Protein AF-A0A972M830-F1 (afdb_monomer)

Secondary structure (DSSP, 8-state):
--SSHHHHHHHHHHHHHHHHHHHHTT-PPPPPPPPPPPPPPPPPPPPPPPPPPPPPPPPPPPPPPPPPPPPPPPPPPPPPP-----------SHHHHHHHHHTT--HHHHHHHHHGGGSHHHHHHHHHHHHTHHHHHHHHHH-HHHHHHHHHHHHHHHHHHHHHHTT-GGGSPPPHHHHHHHHHHHHHHHTTS-HHHHHHHHHHHTTS--

Radius of gyration: 27.2 Å; Cα contacts (8 Å, |Δi|>4): 75; chains: 1; bounding box: 48×69×83 Å

Foldseek 3Di:
DPPVVVVVVVVVVVVVVVVVVVVVVPDDDDDDDDDDDDDDDDDDDDDDDDDDDDDDDDDDDDDDDDDDDDDDDDDDDDDDDDDDDDDDDPDDPPVVVVVVVVVCVVVLNVLLLVQLCLDPLSVLVNVLCVVCVVQLVVVCVVDVVLVVLVVVLSVLCVVLSVCSVVVNNVVDDRDVSSVVSVVVSLVVVLVPTDPVSVVSSVVSVVPDDD

Sequence (210 aa):
MRTHRRRLVGIGLVASLILVLAAVSACGPNPTPRDLPQLLPSPTPRPKATATPTRLPSPTPSPTPSPAPTHTPTPASSRAPGLGGGRGAAATVWPQLVHVKQLLIHPDYAFLWASLPTTPRGNELFQMLTRHYAEWELLLHRDPTWVRRSYEVLILGQPLARALREGRGDAVPVDPKALAALQAYLTDLQAVVSPAFAADIQAFMARVPW

Mean predicted aligned error: 18.51 Å

pLDDT: mean 72.23, std 18.85, range [26.8, 98.25]

Nearest PDB structures (foldseek):
  5n72-assembly1_A-2  TM=1.808E-01  e=4.757E+00  Legionella pneumophila

Solvent-accessible surface area (backbone atoms only — not comparable to full-atom values): 13588 Å² total; per-residue (Å²): 138,77,72,66,70,63,58,58,56,54,54,53,53,53,54,53,51,53,54,52,55,60,64,66,71,69,72,69,85,79,80,77,88,73,87,74,80,83,78,73,86,76,79,81,80,74,88,74,84,80,79,79,85,75,84,78,81,80,84,76,84,79,81,81,84,75,85,80,83,83,83,77,84,77,80,85,81,81,84,81,85,89,83,83,90,83,88,87,78,98,74,74,78,62,70,58,53,55,49,45,60,68,42,63,70,34,70,66,51,57,45,46,67,66,41,27,62,77,37,76,67,35,28,52,53,48,53,53,49,60,75,41,36,71,62,53,51,51,48,39,72,75,36,64,65,52,48,56,53,52,48,54,32,50,62,53,39,42,66,56,47,52,27,44,75,72,75,36,45,93,76,51,78,80,54,68,65,30,52,52,44,44,51,52,50,50,55,58,46,40,75,75,50,54,73,69,54,25,50,53,48,50,59,50,57,76,72,52,91,126

Structure (mmCIF, N/CA/C/O backbone):
data_AF-A0A972M830-F1
#
_entry.id   AF-A0A972M830-F1
#
loop_
_atom_site.group_PDB
_atom_site.id
_atom_site.type_symbol
_atom_site.label_atom_id
_atom_site.label_alt_id
_atom_site.label_comp_id
_atom_site.label_asym_id
_atom_site.label_entity_id
_atom_site.label_seq_id
_atom_site.pdbx_PDB_ins_code
_atom_site.Cartn_x
_atom_site.Cartn_y
_atom_site.Cartn_z
_atom_site.occupancy
_atom_site.B_iso_or_equiv
_atom_site.auth_seq_id
_atom_site.auth_comp_id
_atom_site.auth_asym_id
_atom_site.auth_atom_id
_atom_site.pdbx_PDB_model_num
ATOM 1 N N . MET A 1 1 ? 26.048 -0.829 48.568 1.00 53.19 1 MET A N 1
ATOM 2 C CA . MET A 1 1 ? 25.948 -1.228 47.138 1.00 53.19 1 MET A CA 1
ATOM 3 C C . MET A 1 1 ? 24.923 -0.440 46.283 1.00 53.19 1 MET A C 1
ATOM 5 O O . MET A 1 1 ? 24.683 -0.830 45.149 1.00 53.19 1 MET A O 1
ATOM 9 N N . ARG A 1 2 ? 24.343 0.696 46.727 1.00 52.31 2 ARG A N 1
ATOM 10 C CA . ARG A 1 2 ? 23.333 1.461 45.940 1.00 52.31 2 ARG A CA 1
ATOM 11 C C . ARG A 1 2 ? 23.870 2.683 45.166 1.00 52.31 2 ARG A C 1
ATOM 13 O O . ARG A 1 2 ? 23.126 3.296 44.410 1.00 52.31 2 ARG A O 1
ATOM 20 N N . THR A 1 3 ? 25.150 3.025 45.300 1.00 53.09 3 THR A N 1
ATOM 21 C CA . THR A 1 3 ? 25.745 4.249 44.725 1.00 53.09 3 THR A CA 1
ATOM 22 C C . THR A 1 3 ? 26.281 4.093 43.295 1.00 53.09 3 THR A C 1
ATOM 24 O O . THR A 1 3 ? 26.399 5.090 42.589 1.00 53.09 3 THR A O 1
ATOM 27 N N . HIS A 1 4 ? 26.520 2.869 42.808 1.00 48.06 4 HIS A N 1
ATOM 28 C CA . HIS A 1 4 ? 27.046 2.650 41.449 1.00 48.06 4 HIS A CA 1
ATOM 29 C C . HIS A 1 4 ? 25.990 2.732 40.334 1.00 48.06 4 HIS A C 1
ATOM 31 O O . HIS A 1 4 ? 26.305 3.173 39.232 1.00 48.06 4 HIS A O 1
ATOM 37 N N . ARG A 1 5 ? 24.719 2.402 40.607 1.00 51.06 5 ARG A N 1
ATOM 38 C CA . ARG A 1 5 ? 23.661 2.435 39.574 1.00 51.06 5 ARG A CA 1
ATOM 39 C C . ARG A 1 5 ? 23.267 3.848 39.136 1.00 51.06 5 ARG A C 1
ATOM 41 O O . ARG A 1 5 ? 22.840 4.024 38.004 1.00 51.06 5 ARG A O 1
ATOM 48 N N . ARG A 1 6 ? 23.454 4.865 39.985 1.00 49.69 6 ARG A N 1
ATOM 49 C CA . ARG A 1 6 ? 23.121 6.259 39.633 1.00 49.69 6 ARG A CA 1
ATOM 50 C C . ARG A 1 6 ? 24.159 6.919 38.720 1.00 49.69 6 ARG A C 1
ATOM 52 O O . ARG A 1 6 ? 23.808 7.825 37.976 1.00 49.69 6 ARG A O 1
ATOM 59 N N . ARG A 1 7 ? 25.411 6.443 38.720 1.00 51.06 7 ARG A N 1
ATOM 60 C CA . ARG A 1 7 ? 26.481 7.010 37.879 1.00 51.06 7 ARG A CA 1
ATOM 61 C C . ARG A 1 7 ? 26.432 6.525 36.425 1.00 51.06 7 ARG A C 1
ATOM 63 O O . ARG A 1 7 ? 26.802 7.276 35.535 1.00 51.06 7 ARG A O 1
ATOM 70 N N . LEU A 1 8 ? 25.903 5.326 36.170 1.00 51.97 8 LEU A N 1
ATOM 71 C CA . LEU A 1 8 ? 25.767 4.787 34.808 1.00 51.97 8 LEU A CA 1
ATOM 72 C C . LEU A 1 8 ? 24.601 5.406 34.017 1.00 51.97 8 LEU A C 1
ATOM 74 O O . LEU A 1 8 ? 24.720 5.590 32.812 1.00 51.97 8 LEU A O 1
ATOM 78 N N . VAL A 1 9 ? 23.510 5.800 34.686 1.00 55.38 9 VAL A N 1
ATOM 79 C CA . VAL A 1 9 ? 22.360 6.447 34.020 1.00 55.38 9 VAL A CA 1
ATOM 80 C C . VAL A 1 9 ? 22.695 7.877 33.571 1.00 55.38 9 VAL A C 1
ATOM 82 O O . VAL A 1 9 ? 22.271 8.298 32.499 1.00 55.38 9 VAL A O 1
ATOM 85 N N . GLY A 1 10 ? 23.514 8.607 34.339 1.00 49.00 10 GLY A N 1
ATOM 86 C CA . GLY A 1 10 ? 23.934 9.968 33.981 1.00 49.00 10 GLY A CA 1
ATOM 87 C C . GLY A 1 10 ? 24.835 10.029 32.742 1.00 49.00 10 GLY A C 1
ATOM 88 O O . GLY A 1 10 ? 24.666 10.912 31.908 1.00 49.00 10 GLY A O 1
ATOM 89 N N . ILE A 1 11 ? 25.746 9.062 32.576 1.00 64.50 11 ILE A N 1
ATOM 90 C CA . ILE A 1 11 ? 26.673 9.023 31.430 1.00 64.50 11 ILE A CA 1
ATOM 91 C C . ILE A 1 11 ? 25.925 8.698 30.125 1.00 64.50 11 ILE A C 1
ATOM 93 O O . ILE A 1 11 ? 26.214 9.295 29.090 1.00 64.50 11 ILE A O 1
ATOM 97 N N . GLY A 1 12 ? 24.916 7.820 30.179 1.00 52.72 12 GLY A N 1
ATOM 98 C CA . GLY A 1 12 ? 24.091 7.489 29.011 1.00 52.72 12 GLY A CA 1
ATOM 99 C C . GLY A 1 12 ? 23.273 8.674 28.484 1.00 52.72 12 GLY A C 1
ATOM 100 O O . GLY A 1 12 ? 23.193 8.874 27.275 1.00 52.72 12 GLY A O 1
ATOM 101 N N . LEU A 1 13 ? 22.725 9.505 29.377 1.00 64.75 13 LEU A N 1
ATOM 102 C CA . LEU A 1 13 ? 21.943 10.689 28.994 1.00 64.75 13 LEU A CA 1
ATOM 103 C C . LEU A 1 13 ? 22.805 11.775 28.336 1.00 64.75 13 LEU A C 1
ATOM 105 O O . LEU A 1 13 ? 22.389 12.364 27.340 1.00 64.75 13 LEU A O 1
ATOM 109 N N . VAL A 1 14 ? 24.021 11.998 28.843 1.00 68.00 14 VAL A N 1
ATOM 110 C CA . VAL A 1 14 ? 24.951 12.986 28.271 1.00 68.00 14 VAL A CA 1
ATOM 111 C C . VAL A 1 14 ? 25.472 12.528 26.905 1.00 68.00 14 VAL A C 1
ATOM 113 O O . VAL A 1 14 ? 25.492 13.324 25.969 1.00 68.00 14 VAL A O 1
ATOM 116 N N . ALA A 1 15 ? 25.806 11.243 26.740 1.00 67.62 15 ALA A N 1
ATOM 117 C CA . ALA A 1 15 ? 26.226 10.703 25.444 1.00 67.62 15 ALA A CA 1
ATOM 118 C C . ALA A 1 15 ? 25.104 10.774 24.389 1.00 67.62 15 ALA A C 1
ATOM 120 O O . ALA A 1 15 ? 25.362 11.115 23.236 1.00 67.62 15 ALA A O 1
ATOM 121 N N . SER A 1 16 ? 23.851 10.524 24.789 1.00 65.44 16 SER A N 1
ATOM 122 C CA . SER A 1 16 ? 22.701 10.612 23.883 1.00 65.44 16 SER A CA 1
ATOM 123 C C . SER A 1 16 ? 22.381 12.058 23.481 1.00 65.44 16 SER A C 1
ATOM 125 O O . SER A 1 16 ? 22.011 12.298 22.335 1.00 65.44 16 SER A O 1
ATOM 127 N N . LEU A 1 17 ? 22.565 13.029 24.385 1.00 71.56 17 LEU A N 1
ATOM 128 C CA . LEU A 1 17 ? 22.364 14.451 24.085 1.00 71.56 17 LEU A CA 1
ATOM 129 C C . LEU A 1 17 ? 23.437 14.993 23.124 1.00 71.56 17 LEU A C 1
ATOM 131 O O . LEU A 1 17 ? 23.112 15.744 22.206 1.00 71.56 17 LEU A O 1
ATOM 135 N N . ILE A 1 18 ? 24.696 14.569 23.286 1.00 73.69 18 ILE A N 1
ATOM 136 C CA . ILE A 1 18 ? 25.802 14.956 22.393 1.00 73.69 18 ILE A CA 1
ATOM 137 C C . ILE A 1 18 ? 25.602 14.375 20.983 1.00 73.69 18 ILE A C 1
ATOM 139 O O . ILE A 1 18 ? 25.854 15.067 19.998 1.00 73.69 18 ILE A O 1
ATOM 143 N N . LEU A 1 19 ? 25.080 13.147 20.866 1.00 70.75 19 LEU A N 1
ATOM 144 C CA . LEU A 1 19 ? 24.796 12.533 19.563 1.00 70.75 19 LEU A CA 1
ATOM 145 C C . LEU A 1 19 ? 23.664 13.258 18.808 1.00 70.75 19 LEU A C 1
ATOM 147 O O . LEU A 1 19 ? 23.739 13.426 17.592 1.00 70.75 19 LEU A O 1
ATOM 151 N N . VAL A 1 20 ? 22.639 13.731 19.526 1.00 66.12 20 VAL A N 1
ATOM 152 C CA . VAL A 1 20 ? 21.533 14.510 18.941 1.00 66.12 20 VAL A CA 1
ATOM 153 C C . VAL A 1 20 ? 22.003 15.904 18.513 1.00 66.12 20 VAL A C 1
ATOM 155 O O . VAL A 1 20 ? 21.628 16.363 17.436 1.00 66.12 20 VAL A O 1
ATOM 158 N N . LEU A 1 21 ? 22.879 16.556 19.287 1.00 65.06 21 LEU A N 1
ATOM 159 C CA . LEU A 1 21 ? 23.441 17.861 18.913 1.00 65.06 21 LEU A CA 1
ATOM 160 C C . LEU A 1 21 ? 24.344 17.781 17.669 1.00 65.06 21 LEU A C 1
ATOM 162 O O . LEU A 1 21 ? 24.314 18.685 16.835 1.00 65.06 21 LEU A O 1
ATOM 166 N N . ALA A 1 22 ? 25.097 16.689 17.502 1.00 62.28 22 ALA A N 1
ATOM 167 C CA . ALA A 1 22 ? 25.927 16.474 16.315 1.00 62.28 22 ALA A CA 1
ATOM 168 C C . ALA A 1 22 ? 25.093 16.249 15.036 1.00 62.28 22 ALA A C 1
ATOM 170 O O . ALA A 1 22 ? 25.514 16.656 13.955 1.00 62.28 22 ALA A O 1
ATOM 171 N N . ALA A 1 23 ? 23.894 15.666 15.150 1.00 56.94 23 ALA A N 1
ATOM 172 C CA . ALA A 1 23 ? 23.004 15.437 14.010 1.00 56.94 23 ALA A CA 1
ATOM 173 C C . ALA A 1 23 ? 22.310 16.720 13.508 1.00 56.94 23 ALA A C 1
ATOM 175 O O . ALA A 1 23 ? 22.033 16.839 12.316 1.00 56.94 23 ALA A O 1
ATOM 176 N N . VAL A 1 24 ? 22.065 17.703 14.384 1.00 60.69 24 VAL A N 1
ATOM 177 C CA . VAL A 1 24 ? 21.429 18.982 14.001 1.00 60.69 24 VAL A CA 1
ATOM 178 C C . VAL A 1 24 ? 22.427 19.943 13.336 1.00 60.69 24 VAL A C 1
ATOM 180 O O . VAL A 1 24 ? 22.034 20.806 12.556 1.00 60.69 24 VAL A O 1
ATOM 183 N N . SER A 1 25 ? 23.732 19.755 13.552 1.00 55.50 25 SER A N 1
ATOM 184 C CA . SER A 1 25 ? 24.773 20.636 13.005 1.00 55.50 25 SER A CA 1
ATOM 185 C C . SER A 1 25 ? 25.197 20.318 11.558 1.00 55.50 25 SER A C 1
ATOM 187 O O . SER A 1 25 ? 26.125 20.948 11.054 1.00 55.50 25 SER A O 1
ATOM 189 N N . ALA A 1 26 ? 24.534 19.372 10.880 1.00 49.28 26 ALA A N 1
ATOM 190 C CA . ALA A 1 26 ? 24.826 18.985 9.492 1.00 49.28 26 ALA A CA 1
ATOM 191 C C . ALA A 1 26 ? 23.917 19.658 8.438 1.00 49.28 26 ALA A C 1
ATOM 193 O O . ALA A 1 26 ? 24.017 19.349 7.250 1.00 49.28 26 ALA A O 1
ATOM 194 N N . CYS A 1 27 ? 23.043 20.589 8.835 1.00 43.69 27 CYS A N 1
ATOM 195 C CA . CYS A 1 27 ? 22.250 21.366 7.883 1.00 43.69 27 CYS A CA 1
ATOM 196 C C . CYS A 1 27 ? 23.115 22.493 7.294 1.00 43.69 27 CYS A C 1
ATOM 198 O O . CYS A 1 27 ? 23.294 23.546 7.903 1.00 43.69 27 CYS A O 1
ATOM 200 N N . GLY A 1 28 ? 23.704 22.236 6.125 1.00 60.56 28 GLY A N 1
ATOM 201 C CA . GLY A 1 28 ? 24.466 23.228 5.367 1.00 60.56 28 GLY A CA 1
ATOM 202 C C . GLY A 1 28 ? 23.605 24.410 4.890 1.00 60.56 28 GLY A C 1
ATOM 203 O O . GLY A 1 28 ? 22.374 24.315 4.868 1.00 60.56 28 GLY A O 1
ATOM 204 N N . PRO A 1 29 ? 24.239 25.535 4.509 1.00 56.66 29 PRO A N 1
ATOM 205 C CA . PRO A 1 29 ? 23.536 26.724 4.052 1.00 56.66 29 PRO A CA 1
ATOM 206 C C . PRO A 1 29 ? 22.723 26.444 2.783 1.00 56.66 29 PRO A C 1
ATOM 208 O O . PRO A 1 29 ? 23.200 25.842 1.821 1.00 56.66 29 PRO A O 1
ATOM 211 N N . ASN A 1 30 ? 21.479 26.912 2.829 1.00 66.31 30 ASN A N 1
ATOM 212 C CA . ASN A 1 30 ? 20.478 26.889 1.772 1.00 66.31 30 ASN A CA 1
ATOM 213 C C . ASN A 1 30 ? 21.067 27.407 0.438 1.00 66.31 30 ASN A C 1
ATOM 215 O O . ASN A 1 30 ? 21.577 28.531 0.419 1.00 66.31 30 ASN A O 1
ATOM 219 N N . PRO A 1 31 ? 21.039 26.637 -0.667 1.00 52.09 31 PRO A N 1
ATOM 220 C CA . PRO A 1 31 ? 21.560 27.110 -1.943 1.00 52.09 31 PRO A CA 1
ATOM 221 C C . PRO A 1 31 ? 20.713 28.272 -2.479 1.00 52.09 31 PRO A C 1
ATOM 223 O O . PRO A 1 31 ? 19.486 28.203 -2.537 1.00 52.09 31 PRO A O 1
ATOM 226 N N . THR A 1 32 ? 21.397 29.344 -2.878 1.00 75.88 32 THR A N 1
ATOM 227 C CA . THR A 1 32 ? 20.839 30.537 -3.522 1.00 75.88 32 THR A CA 1
ATOM 228 C C . THR A 1 32 ? 19.951 30.164 -4.721 1.00 75.88 32 THR A C 1
ATOM 230 O O . THR A 1 32 ? 20.369 29.331 -5.532 1.00 75.88 32 THR A O 1
ATOM 233 N N . PRO A 1 33 ? 18.761 30.777 -4.888 1.00 57.78 33 PRO A N 1
ATOM 234 C CA . PRO A 1 33 ? 17.904 30.541 -6.046 1.00 57.78 33 PRO A CA 1
ATOM 235 C C . PRO A 1 33 ? 18.646 30.906 -7.333 1.00 57.78 33 PRO A C 1
ATOM 237 O O . PRO A 1 33 ? 19.065 32.045 -7.523 1.00 57.78 33 PRO A O 1
ATOM 240 N N . ARG A 1 34 ? 18.847 29.916 -8.202 1.00 70.88 34 ARG A N 1
ATOM 241 C CA . ARG A 1 34 ? 19.443 30.088 -9.526 1.00 70.88 34 ARG A CA 1
ATOM 242 C C . ARG A 1 34 ? 18.336 30.503 -10.491 1.00 70.88 34 ARG A C 1
ATOM 244 O O . ARG A 1 34 ? 17.341 29.788 -10.596 1.00 70.88 34 ARG A O 1
ATOM 251 N N . ASP A 1 35 ? 18.522 31.631 -11.172 1.00 61.25 35 ASP A N 1
ATOM 252 C CA . ASP A 1 35 ? 17.589 32.146 -12.177 1.00 61.25 35 ASP A CA 1
ATOM 253 C C . ASP A 1 35 ? 17.263 31.069 -13.220 1.00 61.25 35 ASP A C 1
ATOM 255 O O . ASP A 1 35 ? 18.141 30.540 -13.910 1.00 61.25 35 ASP A O 1
ATOM 259 N N . LEU A 1 36 ? 15.981 30.711 -13.290 1.00 60.16 36 LEU A N 1
ATOM 260 C CA . LEU A 1 36 ? 15.454 29.747 -14.245 1.00 60.16 36 LEU A CA 1
ATOM 261 C C . LEU A 1 36 ? 15.304 30.416 -15.623 1.00 60.16 36 LEU A C 1
ATOM 263 O O . LEU A 1 36 ? 14.777 31.528 -15.706 1.00 60.16 36 LEU A O 1
ATOM 267 N N . PRO A 1 37 ? 15.722 29.752 -16.714 1.00 65.25 37 PRO A N 1
ATOM 268 C CA . PRO A 1 37 ? 15.535 30.265 -18.065 1.00 65.25 37 PRO A CA 1
ATOM 269 C C . PRO A 1 37 ? 14.041 30.418 -18.380 1.00 65.25 37 PRO A C 1
ATOM 271 O O . PRO A 1 37 ? 13.248 29.502 -18.154 1.00 65.25 37 PRO A O 1
ATOM 274 N N . GLN A 1 38 ? 13.664 31.582 -18.917 1.00 62.72 38 GLN A N 1
ATOM 275 C CA . GLN A 1 38 ? 12.320 31.844 -19.431 1.00 62.72 38 GLN A CA 1
ATOM 276 C C . GLN A 1 38 ? 11.961 30.811 -20.505 1.00 62.72 38 GLN A C 1
ATOM 278 O O . GLN A 1 38 ? 12.591 30.738 -21.561 1.00 62.72 38 GLN A O 1
ATOM 283 N N . LEU A 1 39 ? 10.933 30.013 -20.224 1.00 56.78 39 LEU A N 1
ATOM 284 C CA . LEU A 1 39 ? 10.382 29.044 -21.161 1.00 56.78 39 LEU A CA 1
ATOM 285 C C . LEU A 1 39 ? 9.626 29.789 -22.269 1.00 56.78 39 LEU A C 1
ATOM 287 O O . LEU A 1 39 ? 8.654 30.496 -22.003 1.00 56.78 39 LEU A O 1
ATOM 291 N N . LEU A 1 40 ? 10.082 29.621 -23.513 1.00 75.25 40 LEU A N 1
ATOM 292 C CA . LEU A 1 40 ? 9.350 30.051 -24.704 1.00 75.25 40 LEU A CA 1
ATOM 293 C C . LEU A 1 40 ? 7.965 29.373 -24.755 1.00 75.25 40 LEU A C 1
ATOM 295 O O . LEU A 1 40 ? 7.835 28.216 -24.342 1.00 75.25 40 LEU A O 1
ATOM 299 N N . PRO A 1 41 ? 6.938 30.051 -25.299 1.00 71.00 41 PRO A N 1
ATOM 300 C CA . PRO A 1 41 ? 5.607 29.477 -25.436 1.00 71.00 41 PRO A CA 1
ATOM 301 C C . PRO A 1 41 ? 5.647 28.223 -26.317 1.00 71.00 41 PRO A C 1
ATOM 303 O O . PRO A 1 41 ? 6.100 28.250 -27.462 1.00 71.00 41 PRO A O 1
ATOM 306 N N . SER A 1 42 ? 5.175 27.114 -25.750 1.00 75.81 42 SER A N 1
ATOM 307 C CA . SER A 1 42 ? 5.073 25.822 -26.428 1.00 75.81 42 SER A CA 1
ATOM 308 C C . SER A 1 42 ? 4.024 25.891 -27.550 1.00 75.81 42 SER A C 1
ATOM 310 O O . SER A 1 42 ? 2.945 26.454 -27.328 1.00 75.81 42 SER A O 1
ATOM 312 N N . PRO A 1 43 ? 4.302 25.349 -28.751 1.00 72.81 43 PRO A N 1
ATOM 313 C CA . PRO A 1 43 ? 3.378 25.410 -29.877 1.00 72.81 43 PRO A CA 1
ATOM 314 C C . PRO A 1 43 ? 2.060 24.697 -29.557 1.00 72.81 43 PRO A C 1
ATOM 316 O O . PRO A 1 43 ? 2.035 23.586 -29.026 1.00 72.81 43 PRO A O 1
ATOM 319 N N . THR A 1 44 ? 0.951 25.344 -29.910 1.00 78.81 44 THR A N 1
ATOM 320 C CA . THR A 1 44 ? -0.402 24.825 -29.704 1.00 78.81 44 THR A CA 1
ATOM 321 C C . THR A 1 44 ? -0.582 23.499 -30.456 1.00 78.81 44 THR A C 1
ATOM 323 O O . THR A 1 44 ? -0.383 23.461 -31.675 1.00 78.81 44 THR A O 1
ATOM 326 N N . PRO A 1 45 ? -0.954 22.398 -29.777 1.00 72.69 45 PRO A N 1
ATOM 327 C CA . PRO A 1 45 ? -1.121 21.111 -30.435 1.00 72.69 45 PRO A CA 1
ATOM 328 C C . PRO A 1 45 ? -2.299 21.156 -31.415 1.00 72.69 45 PRO A C 1
ATOM 330 O O . PRO A 1 45 ? -3.412 21.558 -31.075 1.00 72.69 45 PRO A O 1
ATOM 333 N N . ARG A 1 46 ? -2.043 20.724 -32.653 1.00 80.88 46 ARG A N 1
ATOM 334 C CA . ARG A 1 46 ? -3.058 20.590 -33.703 1.00 80.88 46 ARG A CA 1
ATOM 335 C C . ARG A 1 46 ? -4.004 19.430 -33.351 1.00 80.88 46 ARG A C 1
ATOM 337 O O . ARG A 1 46 ? -3.513 18.369 -32.959 1.00 80.88 46 ARG A O 1
ATOM 344 N N . PRO A 1 47 ? -5.332 19.583 -33.501 1.00 75.69 47 PRO A N 1
ATOM 345 C CA . PRO A 1 47 ? -6.279 18.520 -33.182 1.00 75.69 47 PRO A CA 1
ATOM 346 C C . PRO A 1 47 ? -6.001 17.268 -34.022 1.00 75.69 47 PRO A C 1
ATOM 348 O O . PRO A 1 47 ? -5.925 17.319 -35.252 1.00 75.69 47 PRO A O 1
ATOM 351 N N . LYS A 1 48 ? -5.817 16.138 -33.333 1.00 77.81 48 LYS A N 1
ATOM 352 C CA . LYS A 1 48 ? -5.596 14.820 -33.932 1.00 77.81 48 LYS A CA 1
ATOM 353 C C . LYS A 1 48 ? -6.946 14.230 -34.337 1.00 77.81 48 LYS A C 1
ATOM 355 O O . LYS A 1 48 ? -7.885 14.256 -33.548 1.00 77.81 48 LYS A O 1
ATOM 360 N N . ALA A 1 49 ? -7.028 13.712 -35.563 1.00 77.38 49 ALA A N 1
ATOM 361 C CA . ALA A 1 49 ? -8.238 13.105 -36.105 1.00 77.38 49 ALA A CA 1
ATOM 362 C C . ALA A 1 49 ? -8.777 12.012 -35.168 1.00 77.38 49 ALA A C 1
ATOM 364 O O . ALA A 1 49 ? -8.048 11.101 -34.766 1.00 77.38 49 ALA A O 1
ATOM 365 N N . THR A 1 50 ? -10.051 12.133 -34.803 1.00 78.88 50 THR A N 1
ATOM 366 C 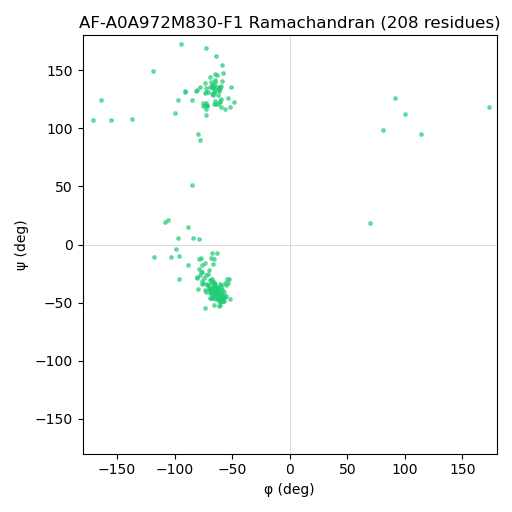CA . THR A 1 50 ? -10.759 11.188 -33.941 1.00 78.88 50 THR A CA 1
ATOM 367 C C . THR A 1 50 ? -11.007 9.896 -34.714 1.00 78.88 50 THR A C 1
ATOM 369 O O . THR A 1 50 ? -11.651 9.911 -35.761 1.00 78.88 50 THR A O 1
ATOM 372 N N . ALA A 1 51 ? -10.478 8.778 -34.218 1.00 77.56 51 ALA A N 1
ATOM 373 C CA . ALA A 1 51 ? -10.719 7.471 -34.816 1.00 77.56 51 ALA A CA 1
ATOM 374 C C . ALA A 1 51 ? -12.196 7.073 -34.657 1.00 77.56 51 ALA A C 1
ATOM 376 O O . ALA A 1 51 ? -12.783 7.221 -33.585 1.00 77.56 51 ALA A O 1
ATOM 377 N N . THR A 1 52 ? -12.790 6.573 -35.738 1.00 80.88 52 THR A N 1
ATOM 378 C CA . THR A 1 52 ? -14.160 6.049 -35.777 1.00 80.88 52 THR A CA 1
ATOM 379 C C . THR A 1 52 ? -14.273 4.806 -34.880 1.00 80.88 52 THR A C 1
ATOM 381 O O . THR A 1 52 ? -13.389 3.950 -34.939 1.00 80.88 52 THR A O 1
ATOM 384 N N . PRO A 1 53 ? -15.325 4.671 -34.050 1.00 78.25 53 PRO A N 1
ATOM 385 C CA . PRO A 1 53 ? -15.449 3.544 -33.131 1.00 78.25 53 PRO A CA 1
ATOM 386 C C . PRO A 1 53 ? -15.632 2.220 -33.884 1.00 78.25 53 PRO A C 1
ATOM 388 O O . PRO A 1 53 ? -16.592 2.032 -34.635 1.00 78.25 53 PRO A O 1
ATOM 391 N N . THR A 1 54 ? -14.716 1.283 -33.651 1.00 83.31 54 THR A N 1
ATOM 392 C CA . THR A 1 54 ? -14.819 -0.105 -34.113 1.00 83.31 54 THR A CA 1
ATOM 393 C C . THR A 1 54 ? -15.870 -0.837 -33.279 1.00 83.31 54 THR A C 1
ATOM 395 O O . THR A 1 54 ? -15.860 -0.758 -32.050 1.00 83.31 54 THR A O 1
ATOM 398 N N . ARG A 1 55 ? -16.794 -1.553 -33.933 1.00 80.25 55 ARG A N 1
ATOM 399 C CA . ARG A 1 55 ? -17.832 -2.337 -33.246 1.00 80.25 55 ARG A CA 1
ATOM 400 C C . ARG A 1 55 ? -17.186 -3.439 -32.403 1.00 80.25 55 ARG A C 1
ATOM 402 O O . ARG A 1 55 ? -16.377 -4.211 -32.912 1.00 80.25 55 ARG A O 1
ATOM 409 N N . LEU A 1 56 ? -17.562 -3.506 -31.128 1.00 82.12 56 LEU A N 1
ATOM 410 C CA . LEU A 1 56 ? -17.085 -4.527 -30.202 1.00 82.12 56 LEU A CA 1
ATOM 411 C C . LEU A 1 56 ? -17.739 -5.884 -30.540 1.00 82.12 56 LEU A C 1
ATOM 413 O O . LEU A 1 56 ? -18.952 -5.916 -30.771 1.00 82.12 56 LEU A O 1
ATOM 417 N N . PRO A 1 57 ? -16.980 -6.993 -30.589 1.00 78.69 57 PRO A N 1
ATOM 418 C CA . PRO A 1 57 ? -17.553 -8.321 -30.774 1.00 78.69 57 PRO A CA 1
ATOM 419 C C . PRO A 1 57 ? -18.468 -8.700 -29.601 1.00 78.69 57 PRO A C 1
ATOM 421 O O . PRO A 1 57 ? -18.238 -8.318 -28.454 1.00 78.69 57 PRO A O 1
ATOM 424 N N . SER A 1 58 ? -19.527 -9.445 -29.917 1.00 85.00 58 SER A N 1
ATOM 425 C CA . SER A 1 58 ? -20.517 -9.932 -28.951 1.00 85.00 58 SER A CA 1
ATOM 426 C C . SER A 1 58 ? -19.879 -10.922 -27.962 1.00 85.00 58 SER A C 1
ATOM 428 O O . SER A 1 58 ? -19.054 -11.735 -28.389 1.00 85.00 58 SER A O 1
ATOM 430 N N . PRO A 1 59 ? -20.222 -10.876 -26.660 1.00 79.12 59 PRO A N 1
ATOM 431 C CA . PRO A 1 59 ? -19.642 -11.777 -25.673 1.00 79.12 59 PRO A CA 1
ATOM 432 C C . PRO A 1 59 ? -20.076 -13.228 -25.910 1.00 79.12 59 PRO A C 1
ATOM 434 O O . PRO A 1 59 ? -21.262 -13.537 -26.021 1.00 79.12 59 PRO A O 1
ATOM 437 N N . THR A 1 60 ? -19.096 -14.126 -25.940 1.00 84.81 60 THR A N 1
ATOM 438 C CA . THR A 1 60 ? -19.299 -15.578 -25.949 1.00 84.81 60 THR A CA 1
ATOM 439 C C . THR A 1 60 ? -19.897 -16.020 -24.605 1.00 84.81 60 THR A C 1
ATOM 441 O O . THR A 1 60 ? -19.439 -15.541 -23.563 1.00 84.81 60 THR A O 1
ATOM 444 N N . PRO A 1 61 ? -20.899 -16.919 -24.576 1.00 81.75 61 PRO A N 1
ATOM 445 C CA . PRO A 1 61 ? -21.484 -17.396 -23.324 1.00 81.75 61 PRO A CA 1
ATOM 446 C C . PRO A 1 61 ? -20.435 -18.077 -22.431 1.00 81.75 61 PRO A C 1
ATOM 448 O O . PRO A 1 61 ? -19.619 -18.867 -22.904 1.00 81.75 61 PRO A O 1
ATOM 451 N N . SER A 1 62 ? -20.473 -17.773 -21.130 1.00 81.62 62 SER A N 1
ATOM 452 C CA . SER A 1 62 ? -19.602 -18.398 -20.130 1.00 81.62 62 SER A CA 1
ATOM 453 C C . SER A 1 62 ? -20.048 -19.837 -19.847 1.00 81.62 62 SER A C 1
ATOM 455 O O . SER A 1 62 ? -21.251 -20.075 -19.703 1.00 81.62 62 SER A O 1
ATOM 457 N N . PRO A 1 63 ? -19.114 -20.793 -19.707 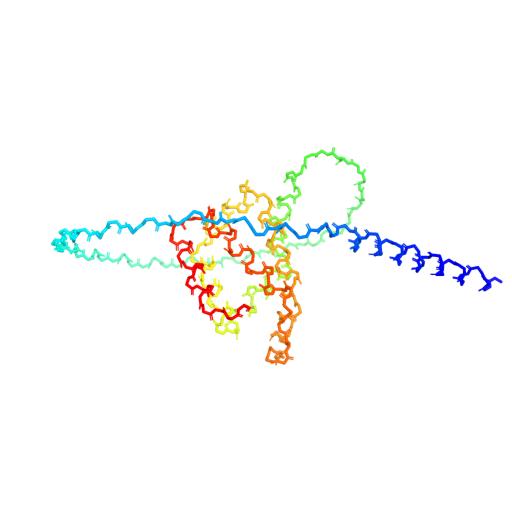1.00 77.94 63 PRO A N 1
ATOM 458 C CA . PRO A 1 63 ? -19.443 -22.146 -19.281 1.00 77.94 63 PRO A CA 1
ATOM 459 C C . PRO A 1 63 ? -19.983 -22.165 -17.843 1.00 77.94 63 PRO A C 1
ATOM 461 O O . PRO A 1 63 ? -19.585 -21.369 -16.989 1.00 77.94 63 PRO A O 1
ATOM 464 N N . THR A 1 64 ? -20.903 -23.094 -17.590 1.00 82.44 64 THR A N 1
ATOM 465 C CA . THR A 1 64 ? -21.500 -23.371 -16.280 1.00 82.44 64 THR A CA 1
ATOM 466 C C . THR A 1 64 ? -20.447 -23.945 -15.319 1.00 82.44 64 THR A C 1
ATOM 468 O O . THR A 1 64 ? -19.690 -24.830 -15.726 1.00 82.44 64 THR A O 1
ATOM 471 N N . PRO A 1 65 ? -20.371 -23.486 -14.055 1.00 75.75 65 PRO A N 1
ATOM 472 C CA . PRO A 1 65 ? -19.399 -24.009 -13.101 1.00 75.75 65 PRO A CA 1
ATOM 473 C C . PRO A 1 65 ? -19.664 -25.486 -12.776 1.00 75.75 65 PRO A C 1
ATOM 475 O O . PRO A 1 65 ? -20.792 -25.887 -12.490 1.00 75.75 65 PRO A O 1
ATOM 478 N N . SER A 1 66 ? -18.595 -26.282 -12.806 1.00 81.81 66 SER A N 1
ATOM 479 C CA . SER A 1 66 ? -18.582 -27.676 -12.356 1.00 81.81 66 SER A CA 1
ATOM 480 C C . SER A 1 66 ? -18.733 -27.744 -10.829 1.00 81.81 66 SER A C 1
ATOM 482 O O . SER A 1 66 ? -18.179 -26.885 -10.136 1.00 81.81 66 SER A O 1
ATOM 484 N N . PRO A 1 67 ? -19.440 -28.748 -10.276 1.00 77.38 67 PRO A N 1
ATOM 485 C CA . PRO A 1 67 ? -19.599 -28.895 -8.832 1.00 77.38 67 PRO A CA 1
ATOM 486 C C . PRO A 1 67 ? -18.250 -29.041 -8.119 1.00 77.38 67 PRO A C 1
ATOM 488 O O . PRO A 1 67 ? -17.331 -29.700 -8.610 1.00 77.38 67 PRO A O 1
ATOM 491 N N . ALA A 1 68 ? -18.152 -28.407 -6.950 1.00 74.31 68 ALA A N 1
ATOM 492 C CA . ALA A 1 68 ? -16.962 -28.426 -6.112 1.00 74.31 68 ALA A CA 1
ATOM 493 C C . ALA A 1 68 ? -16.721 -29.829 -5.519 1.00 74.31 68 ALA A C 1
ATOM 495 O O . ALA A 1 68 ? -17.678 -30.483 -5.092 1.00 74.31 68 ALA A O 1
ATOM 496 N N . PRO A 1 69 ? -15.461 -30.296 -5.451 1.00 71.38 69 PRO A N 1
ATOM 497 C CA . PRO A 1 69 ? -15.136 -31.564 -4.816 1.00 71.38 69 PRO A CA 1
ATOM 498 C C . PRO A 1 69 ? -15.415 -31.507 -3.310 1.00 71.38 69 PRO A C 1
ATOM 500 O O . PRO A 1 69 ? -15.098 -30.534 -2.626 1.00 71.38 69 PRO A O 1
ATOM 503 N N . THR A 1 70 ? -16.004 -32.577 -2.786 1.00 77.56 70 THR A N 1
ATOM 504 C CA . THR A 1 70 ? -16.264 -32.749 -1.356 1.00 77.56 70 THR A CA 1
ATOM 505 C C . THR A 1 70 ? -14.946 -33.021 -0.630 1.00 77.56 70 THR A C 1
ATOM 507 O O . THR A 1 70 ? -14.239 -33.973 -0.957 1.00 77.56 70 THR A O 1
ATOM 510 N N . HIS A 1 71 ? -14.593 -32.188 0.350 1.00 62.69 71 HIS A N 1
ATOM 511 C CA . HIS A 1 71 ? -13.381 -32.384 1.144 1.00 62.69 71 HIS A CA 1
ATOM 512 C C . HIS A 1 71 ? -13.548 -33.556 2.120 1.00 62.69 71 HIS A C 1
ATOM 514 O O . HIS A 1 71 ? -14.364 -33.503 3.040 1.00 62.69 71 HIS A O 1
ATOM 520 N N . THR A 1 72 ? -12.736 -34.596 1.942 1.00 75.88 72 THR A N 1
ATOM 521 C CA . THR A 1 72 ? -12.541 -35.663 2.931 1.00 75.88 72 THR A CA 1
ATOM 522 C C . THR A 1 72 ? -11.747 -35.108 4.122 1.00 75.88 72 THR A C 1
ATOM 524 O O . THR A 1 72 ? -10.718 -34.465 3.901 1.00 75.88 72 THR A O 1
ATOM 527 N N . PRO A 1 73 ? -12.176 -35.324 5.380 1.00 66.19 73 PRO A N 1
ATOM 528 C CA . PRO A 1 73 ? -11.471 -34.801 6.545 1.00 66.19 73 PRO A CA 1
ATOM 529 C C . PRO A 1 73 ? -10.082 -35.436 6.701 1.00 66.19 73 PRO A C 1
ATOM 531 O O . PRO A 1 73 ? -9.928 -36.657 6.694 1.00 66.19 73 PRO A O 1
ATOM 534 N N . THR A 1 74 ? -9.071 -34.586 6.876 1.00 66.38 74 THR A N 1
ATOM 535 C CA . THR A 1 74 ? -7.691 -34.985 7.176 1.00 66.38 74 THR A CA 1
ATOM 536 C C . THR A 1 74 ? -7.584 -35.458 8.633 1.00 66.38 74 THR A C 1
ATOM 538 O O . THR A 1 74 ? -8.034 -34.738 9.529 1.00 66.38 74 THR A O 1
ATOM 541 N N . PRO A 1 75 ? -6.981 -36.628 8.918 1.00 55.50 75 PRO A N 1
ATOM 542 C CA . PRO A 1 75 ? -6.778 -37.094 10.286 1.00 55.50 75 PRO A CA 1
ATOM 543 C C . PRO A 1 75 ? -5.817 -36.182 11.064 1.00 55.50 75 PRO A C 1
ATOM 545 O O . PRO A 1 75 ? -4.819 -35.690 10.536 1.00 55.50 75 PRO A O 1
ATOM 548 N N . ALA A 1 76 ? -6.131 -35.964 12.342 1.00 52.72 76 ALA A N 1
ATOM 549 C CA . ALA A 1 76 ? -5.356 -35.132 13.254 1.00 52.72 76 ALA A CA 1
ATOM 550 C C . ALA A 1 76 ? -3.956 -35.723 13.494 1.00 52.72 76 ALA A C 1
ATOM 552 O O . ALA A 1 76 ? -3.814 -36.845 13.982 1.00 52.72 76 ALA A O 1
ATOM 553 N N . SER A 1 77 ? -2.915 -34.952 13.172 1.00 50.22 77 SER A N 1
ATOM 554 C CA . SER A 1 77 ? -1.530 -35.353 13.412 1.00 50.22 77 SER A CA 1
ATOM 555 C C . SER A 1 77 ? -1.196 -35.257 14.902 1.00 50.22 77 SER A C 1
ATOM 557 O O . SER A 1 77 ? -1.267 -34.189 15.512 1.00 50.22 77 SER A O 1
ATOM 559 N N . SER A 1 78 ? -0.814 -36.400 15.468 1.00 54.22 78 SER A N 1
ATOM 560 C CA . SER A 1 78 ? -0.322 -36.555 16.834 1.00 54.22 78 SER A CA 1
ATOM 561 C C . SER A 1 78 ? 0.969 -35.755 17.051 1.00 54.22 78 SER A C 1
ATOM 563 O O . SER A 1 78 ? 1.874 -35.753 16.215 1.00 54.22 78 SER A O 1
ATOM 565 N N . ARG A 1 79 ? 1.032 -35.044 18.178 1.00 43.44 79 ARG A N 1
ATOM 566 C CA . ARG A 1 79 ? 2.147 -34.187 18.600 1.00 43.44 79 ARG A CA 1
ATOM 567 C C . ARG A 1 79 ? 3.305 -35.056 19.104 1.00 43.44 79 ARG A C 1
ATOM 569 O O . ARG A 1 79 ? 3.151 -35.743 20.108 1.00 43.44 79 ARG A O 1
ATOM 576 N N . ALA A 1 80 ? 4.472 -34.965 18.470 1.00 47.06 80 ALA A N 1
ATOM 577 C CA . ALA A 1 80 ? 5.728 -35.463 19.031 1.00 47.06 80 ALA A CA 1
ATOM 578 C C . ALA A 1 80 ? 6.430 -34.342 19.831 1.00 47.06 80 ALA A C 1
ATOM 580 O O . ALA A 1 80 ? 6.544 -33.222 19.322 1.00 47.06 80 ALA A O 1
ATOM 581 N N . PRO A 1 81 ? 6.893 -34.594 21.068 1.00 53.16 81 PRO A N 1
ATOM 582 C CA . PRO A 1 81 ? 7.661 -33.623 21.836 1.00 53.16 81 PRO A CA 1
ATOM 583 C C . PRO A 1 81 ? 9.174 -33.759 21.597 1.00 53.16 81 PRO A C 1
ATOM 585 O O . PRO A 1 81 ? 9.741 -34.830 21.778 1.00 53.16 81 PRO A O 1
ATOM 588 N N . GLY A 1 82 ? 9.822 -32.621 21.327 1.00 44.47 82 GLY A N 1
ATOM 589 C CA . GLY A 1 82 ? 11.193 -32.336 21.763 1.00 44.47 82 GLY A CA 1
ATOM 590 C C . GLY A 1 82 ? 12.342 -32.712 20.821 1.00 44.47 82 GLY A C 1
ATOM 591 O O . GLY A 1 82 ? 12.472 -33.859 20.423 1.00 44.47 82 GLY A O 1
ATOM 592 N N . LEU A 1 83 ? 13.193 -31.714 20.537 1.00 44.16 83 LEU A N 1
ATOM 593 C CA . LEU A 1 83 ? 14.665 -31.717 20.377 1.00 44.16 83 LEU A CA 1
ATOM 594 C C . LEU A 1 83 ? 15.020 -30.294 19.888 1.00 44.16 83 LEU A C 1
ATOM 596 O O . LEU A 1 83 ? 14.430 -29.806 18.934 1.00 44.16 83 LEU A O 1
ATOM 600 N N . GLY A 1 84 ? 15.802 -29.480 20.596 1.00 40.31 84 GLY A N 1
ATOM 601 C CA . GLY A 1 84 ? 17.219 -29.698 20.889 1.00 40.31 84 GLY A CA 1
ATOM 602 C C . GLY A 1 84 ? 18.036 -28.834 19.914 1.00 40.31 84 GLY A C 1
ATOM 603 O O . GLY A 1 84 ? 17.956 -29.035 18.711 1.00 40.31 84 GLY A O 1
ATOM 604 N N . GLY A 1 85 ? 18.722 -27.804 20.419 1.00 45.09 85 GLY A N 1
ATOM 605 C CA . GLY A 1 85 ? 19.247 -26.689 19.624 1.00 45.09 85 GLY A CA 1
ATOM 606 C C . GLY A 1 85 ? 20.454 -26.977 18.719 1.00 45.09 85 GLY A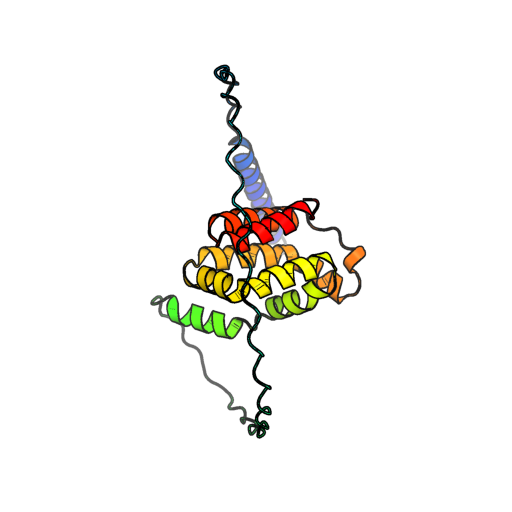 C 1
ATOM 607 O O . GLY A 1 85 ? 21.141 -27.983 18.849 1.00 45.09 85 GLY A O 1
ATOM 608 N N . GLY A 1 86 ? 20.752 -26.009 17.848 1.00 35.81 86 GLY 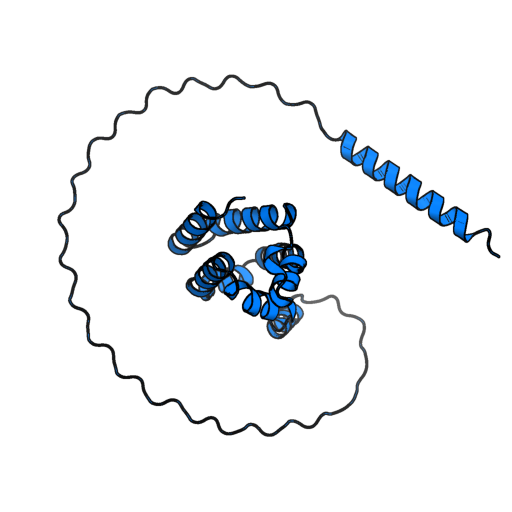A N 1
ATOM 609 C CA . GLY A 1 86 ? 21.968 -25.963 17.038 1.00 35.81 86 GLY A CA 1
ATOM 610 C C . GLY A 1 86 ? 22.311 -24.529 16.632 1.00 35.81 86 GLY A C 1
ATOM 611 O O . GLY A 1 86 ? 21.639 -23.926 15.800 1.00 35.81 86 GLY A O 1
ATOM 612 N N . ARG A 1 87 ? 23.352 -23.972 17.258 1.00 43.59 87 ARG A N 1
ATOM 613 C CA . ARG A 1 87 ? 24.036 -22.732 16.863 1.00 43.59 87 ARG A CA 1
ATOM 614 C C . ARG A 1 87 ? 25.012 -23.056 15.727 1.00 43.59 87 ARG A C 1
AT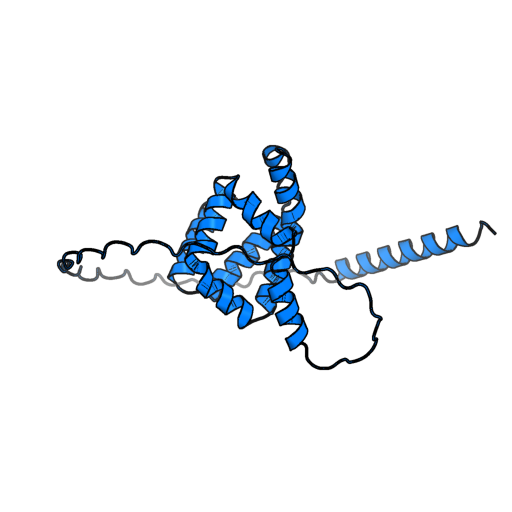OM 616 O O . ARG A 1 87 ? 25.838 -23.942 15.898 1.00 43.59 87 ARG A O 1
ATOM 623 N N . GLY A 1 88 ? 24.996 -22.244 14.670 1.00 37.09 88 GLY A N 1
ATOM 624 C CA . GLY A 1 88 ? 26.147 -22.036 13.784 1.00 37.09 88 GLY A CA 1
ATOM 625 C C . GLY A 1 88 ? 25.980 -22.528 12.346 1.00 37.09 88 GLY A C 1
ATOM 626 O O . GLY A 1 88 ? 26.296 -23.671 12.058 1.00 37.09 88 GLY A O 1
ATOM 627 N N . ALA A 1 89 ? 25.573 -21.629 11.444 1.00 33.38 89 ALA A N 1
ATOM 628 C CA . ALA A 1 89 ? 26.037 -21.584 10.052 1.00 33.38 89 ALA A CA 1
ATOM 629 C C . ALA A 1 89 ? 25.540 -20.287 9.390 1.00 33.38 89 ALA A C 1
ATOM 631 O O . ALA A 1 89 ? 24.359 -20.136 9.084 1.00 33.38 89 ALA A O 1
ATOM 632 N N . ALA A 1 90 ? 26.448 -19.339 9.166 1.00 38.62 90 ALA A N 1
ATOM 633 C CA . ALA A 1 90 ? 26.238 -18.263 8.210 1.00 38.62 90 ALA A CA 1
ATOM 634 C C . ALA A 1 90 ? 26.489 -18.833 6.806 1.00 38.62 90 ALA A C 1
ATOM 636 O O . ALA A 1 90 ? 27.623 -18.836 6.343 1.00 38.62 90 ALA A O 1
ATOM 637 N N . ALA A 1 91 ? 25.454 -19.368 6.157 1.00 33.00 91 ALA A N 1
ATOM 638 C CA . ALA A 1 91 ? 25.462 -19.653 4.724 1.00 33.00 91 ALA A CA 1
ATOM 639 C C . ALA A 1 91 ? 24.032 -19.878 4.216 1.00 33.00 91 ALA A C 1
ATOM 641 O O . ALA A 1 91 ? 23.333 -20.783 4.665 1.00 33.00 91 ALA A O 1
ATOM 642 N N . THR A 1 92 ? 23.661 -19.097 3.199 1.00 32.06 92 THR A N 1
ATOM 643 C CA . THR A 1 92 ? 22.419 -19.157 2.410 1.00 32.06 92 THR A CA 1
ATOM 644 C C . THR A 1 92 ? 21.194 -18.498 3.063 1.00 32.06 92 THR A C 1
ATOM 646 O O . THR A 1 92 ? 20.480 -19.087 3.860 1.00 32.06 92 THR A O 1
ATOM 649 N N . VAL A 1 93 ? 20.905 -17.256 2.659 1.00 35.31 93 VAL A N 1
ATOM 650 C CA . VAL A 1 93 ? 19.726 -16.449 3.058 1.00 35.31 93 VAL A CA 1
ATOM 651 C C . VAL A 1 93 ? 18.398 -17.021 2.508 1.00 35.31 93 VAL A C 1
ATOM 653 O O . VAL A 1 93 ? 17.311 -16.595 2.887 1.00 35.31 93 VAL A O 1
ATOM 656 N N . TRP A 1 94 ? 18.457 -18.037 1.644 1.00 26.80 94 TRP A N 1
ATOM 657 C CA . TRP A 1 94 ? 17.299 -18.549 0.901 1.00 26.80 94 TRP A CA 1
ATOM 658 C C . TRP A 1 94 ? 16.342 -19.486 1.663 1.00 26.80 94 TRP A C 1
ATOM 660 O O . TRP A 1 94 ? 15.132 -19.310 1.525 1.00 26.80 94 TRP A O 1
ATOM 670 N N . PRO A 1 95 ? 16.781 -20.401 2.547 1.00 31.53 95 PRO A N 1
ATOM 671 C CA . PRO A 1 95 ? 15.853 -21.227 3.328 1.00 31.53 95 PRO A CA 1
ATOM 672 C C . PRO A 1 95 ? 15.088 -20.441 4.407 1.00 31.53 95 PRO A C 1
ATOM 674 O O . PRO A 1 95 ? 13.998 -20.851 4.808 1.00 31.53 95 PRO A O 1
ATOM 677 N N . GLN A 1 96 ? 15.608 -19.285 4.845 1.00 31.05 96 GLN A N 1
ATOM 678 C CA . GLN A 1 96 ? 14.899 -18.414 5.789 1.00 31.05 96 GLN A CA 1
ATOM 679 C C . GLN A 1 96 ? 13.767 -17.631 5.122 1.00 31.05 96 GLN A C 1
ATOM 681 O O . GLN A 1 96 ? 12.725 -17.470 5.740 1.00 31.05 96 GLN A O 1
ATOM 686 N N . LEU A 1 97 ? 13.892 -17.235 3.851 1.00 33.50 97 LEU A N 1
ATOM 687 C CA . LEU A 1 97 ? 12.796 -16.580 3.123 1.00 33.50 97 LEU A CA 1
ATOM 688 C C . LEU A 1 97 ? 11.661 -17.545 2.735 1.00 33.50 97 LEU A C 1
ATOM 690 O O . LEU A 1 97 ? 10.501 -17.145 2.683 1.00 33.50 97 LEU A O 1
ATOM 694 N N . VAL A 1 98 ? 11.952 -18.839 2.573 1.00 35.81 98 VAL A N 1
ATOM 695 C CA . VAL A 1 98 ? 10.910 -19.878 2.446 1.00 35.81 98 VAL A CA 1
ATOM 696 C C . VAL A 1 98 ? 10.210 -20.136 3.790 1.00 35.81 98 VAL A C 1
ATOM 698 O O . VAL A 1 98 ? 8.994 -20.323 3.819 1.00 35.81 98 VAL A O 1
ATOM 701 N N . HIS A 1 99 ? 10.923 -20.026 4.916 1.00 32.12 99 HIS A N 1
ATOM 702 C CA . HIS A 1 99 ? 10.286 -19.936 6.237 1.00 32.12 99 HIS A CA 1
ATOM 703 C C . HIS A 1 99 ? 9.505 -18.624 6.425 1.00 32.12 99 HIS A C 1
ATOM 705 O O . HIS A 1 99 ? 8.477 -18.640 7.090 1.00 32.12 99 HIS A O 1
ATOM 711 N N . VAL A 1 100 ? 9.905 -17.514 5.789 1.00 34.19 100 VAL A N 1
ATOM 712 C CA . VAL A 1 100 ? 9.117 -16.265 5.738 1.00 34.19 100 VAL A CA 1
ATOM 713 C C . VAL A 1 100 ? 7.839 -16.442 4.910 1.00 34.19 100 VAL A C 1
ATOM 715 O O . VAL A 1 100 ? 6.810 -15.896 5.287 1.00 34.19 100 VAL A O 1
ATOM 718 N N . LYS A 1 101 ? 7.837 -17.285 3.867 1.00 33.41 101 LYS A N 1
ATOM 719 C CA . LYS A 1 101 ? 6.594 -17.714 3.199 1.00 33.41 101 LYS A CA 1
ATOM 720 C C . LYS A 1 101 ? 5.686 -18.555 4.096 1.00 33.41 101 LYS A C 1
ATOM 722 O O . LYS A 1 101 ? 4.473 -18.425 4.010 1.00 33.41 101 LYS A O 1
ATOM 727 N N . GLN A 1 102 ? 6.232 -19.392 4.975 1.00 35.09 102 GLN A N 1
ATOM 728 C CA . GLN A 1 102 ? 5.423 -20.100 5.981 1.00 35.09 102 GLN A CA 1
ATOM 729 C C . GLN A 1 102 ? 5.006 -19.177 7.147 1.00 35.09 102 GLN A C 1
ATOM 731 O O . GLN A 1 102 ? 3.957 -19.382 7.753 1.00 35.09 102 GLN A O 1
ATOM 736 N N . LEU A 1 103 ? 5.756 -18.095 7.385 1.00 35.88 103 LEU A N 1
ATOM 737 C CA . LEU A 1 103 ? 5.413 -16.955 8.246 1.00 35.88 103 LEU A CA 1
ATOM 738 C C . LEU A 1 103 ? 4.649 -15.839 7.502 1.00 35.88 103 LEU A C 1
ATOM 740 O O . LEU A 1 103 ? 4.471 -14.762 8.064 1.00 35.88 103 LEU A O 1
ATOM 744 N N . LEU A 1 104 ? 4.104 -16.088 6.298 1.00 39.44 104 LEU A N 1
ATOM 745 C CA . LEU A 1 104 ? 2.955 -15.321 5.776 1.00 39.44 104 LEU A CA 1
ATOM 746 C C . LEU A 1 104 ? 1.711 -15.521 6.664 1.00 39.44 104 LEU A C 1
ATOM 748 O O . LEU A 1 104 ? 0.732 -14.794 6.542 1.00 39.44 104 LEU A O 1
ATOM 752 N N . ILE A 1 105 ? 1.796 -16.433 7.638 1.00 43.12 105 ILE A N 1
ATOM 753 C CA . ILE A 1 105 ? 1.052 -16.410 8.899 1.00 43.12 105 ILE A CA 1
ATOM 754 C C . ILE A 1 105 ? 1.804 -15.537 9.926 1.00 43.12 105 ILE A C 1
ATOM 756 O O . ILE A 1 105 ? 2.080 -15.959 11.047 1.00 43.12 105 ILE A O 1
ATOM 760 N N . HIS A 1 106 ? 2.182 -14.308 9.568 1.00 48.03 106 HIS A N 1
ATOM 761 C CA . HIS A 1 106 ? 2.482 -13.320 10.597 1.00 48.03 106 HIS A CA 1
ATOM 762 C C . HIS A 1 106 ? 1.105 -12.914 11.119 1.00 48.03 106 HIS A C 1
ATOM 764 O O . HIS A 1 106 ? 0.275 -12.482 10.310 1.00 48.03 106 HIS A O 1
ATOM 770 N N . PRO A 1 107 ? 0.807 -13.062 12.421 1.00 46.31 107 PRO A N 1
ATOM 771 C CA . PRO A 1 107 ? -0.495 -12.678 12.958 1.00 46.31 107 PRO A CA 1
ATOM 772 C C . PRO A 1 107 ? -0.837 -11.229 12.590 1.00 46.31 107 PRO A C 1
ATOM 774 O O . PRO A 1 107 ? -2.000 -10.932 12.353 1.00 46.31 107 PRO A O 1
ATOM 777 N N . ASP A 1 108 ? 0.172 -10.367 12.423 1.00 51.69 108 ASP A N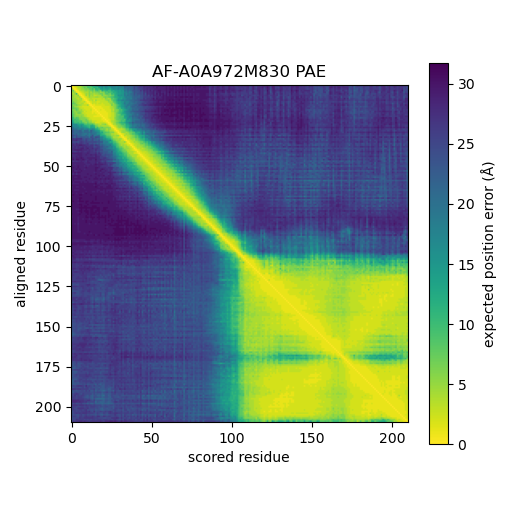 1
ATOM 778 C CA . ASP A 1 108 ? 0.028 -8.977 11.986 1.00 51.69 108 ASP A CA 1
ATOM 779 C C . ASP A 1 108 ? -0.409 -8.818 10.514 1.00 51.69 108 ASP A C 1
ATOM 781 O O . ASP A 1 108 ? -1.127 -7.873 10.198 1.00 51.69 108 ASP A O 1
ATOM 785 N N . TYR A 1 109 ? -0.049 -9.747 9.617 1.00 62.62 109 TYR A N 1
ATOM 786 C CA . TYR A 1 109 ? -0.490 -9.728 8.214 1.00 62.62 109 TYR A CA 1
ATOM 787 C C . TYR A 1 109 ? -1.960 -10.126 8.115 1.00 62.62 109 TYR A C 1
ATOM 789 O O . TYR A 1 109 ? -2.774 -9.352 7.621 1.00 62.62 109 TYR A O 1
ATOM 797 N N . ALA A 1 110 ? -2.329 -11.286 8.667 1.00 63.41 110 ALA A N 1
ATOM 798 C CA . ALA A 1 110 ? -3.728 -11.716 8.729 1.00 63.41 110 ALA A CA 1
ATOM 799 C C . ALA A 1 110 ? -4.608 -10.661 9.421 1.00 63.41 110 ALA A C 1
ATOM 801 O O . ALA A 1 110 ? -5.746 -10.423 9.026 1.00 63.41 110 ALA A O 1
ATOM 802 N N . PHE A 1 111 ? -4.046 -9.977 10.417 1.00 60.44 111 PHE A N 1
ATOM 803 C CA . PHE A 1 111 ? -4.689 -8.885 11.126 1.00 60.44 111 PHE A CA 1
ATOM 804 C C . PHE A 1 111 ? -4.922 -7.635 10.267 1.00 60.44 111 PHE A C 1
ATOM 806 O O . PHE A 1 111 ? -6.019 -7.077 10.296 1.00 60.44 111 PHE A O 1
ATOM 813 N N . LEU A 1 112 ? -3.937 -7.203 9.479 1.00 65.81 112 LEU A N 1
ATOM 814 C CA . LEU A 1 112 ? -4.094 -6.096 8.530 1.00 65.81 112 LEU A CA 1
ATOM 815 C C . LEU A 1 112 ? -5.084 -6.449 7.415 1.00 65.81 112 LEU A C 1
ATOM 817 O O . LEU A 1 112 ? -5.965 -5.652 7.108 1.00 65.81 112 LEU A O 1
ATOM 821 N N . TRP A 1 113 ? -5.041 -7.679 6.905 1.00 70.94 113 TRP A N 1
ATOM 822 C CA . TRP A 1 113 ? -6.017 -8.169 5.927 1.00 70.94 113 TRP A CA 1
ATOM 823 C C . TRP A 1 113 ? -7.443 -8.261 6.496 1.00 70.94 113 TRP A C 1
ATOM 825 O O . TRP A 1 113 ? -8.397 -7.972 5.781 1.00 70.94 113 TRP A O 1
ATOM 835 N N . ALA A 1 114 ? -7.611 -8.589 7.780 1.00 72.94 114 ALA A N 1
ATOM 836 C CA . ALA A 1 114 ? -8.922 -8.608 8.434 1.00 72.94 114 ALA A CA 1
ATOM 837 C C . ALA A 1 114 ? -9.440 -7.208 8.813 1.00 72.94 114 ALA A C 1
ATOM 839 O O . ALA A 1 114 ? -10.649 -7.012 8.920 1.00 72.94 114 ALA A O 1
ATOM 840 N N . SER A 1 115 ? -8.545 -6.240 9.039 1.00 72.75 115 SER A N 1
ATOM 841 C CA . SER A 1 115 ? -8.905 -4.895 9.514 1.00 72.75 115 SER A CA 1
ATOM 842 C C . SER A 1 115 ? -9.048 -3.862 8.399 1.00 72.75 115 SER A C 1
ATOM 844 O O . SER A 1 115 ? -9.864 -2.959 8.532 1.00 72.75 115 SER A O 1
ATOM 846 N N . LEU A 1 116 ? -8.329 -3.981 7.281 1.00 74.38 116 LEU A N 1
ATOM 847 C CA . LEU A 1 116 ? -8.476 -3.042 6.164 1.00 74.38 116 LEU A CA 1
ATOM 848 C C . LEU A 1 116 ? -9.927 -2.959 5.641 1.00 74.38 116 LEU A C 1
ATOM 850 O O . LEU A 1 116 ? -10.430 -1.841 5.512 1.00 74.38 116 LEU A O 1
ATOM 854 N N . PRO A 1 117 ? -10.660 -4.072 5.431 1.00 78.88 117 PRO A N 1
ATOM 855 C CA . PRO A 1 117 ? -12.031 -4.017 4.925 1.00 78.88 117 PRO A CA 1
ATOM 856 C C . PRO A 1 117 ? -13.046 -3.363 5.872 1.00 78.88 117 PRO A C 1
ATOM 858 O O . PRO A 1 117 ? -14.160 -3.072 5.442 1.00 78.88 117 PRO A O 1
ATOM 861 N N . THR A 1 118 ? -12.706 -3.132 7.149 1.00 74.38 118 THR A N 1
ATOM 862 C CA . THR A 1 118 ? -13.654 -2.579 8.135 1.00 74.38 118 THR A CA 1
ATOM 863 C C . THR A 1 118 ? -13.869 -1.075 7.985 1.00 74.38 118 THR A C 1
ATOM 865 O O . THR A 1 118 ? -14.804 -0.531 8.568 1.00 74.38 118 THR A O 1
ATOM 868 N N . THR A 1 119 ? -13.044 -0.401 7.179 1.00 77.69 119 THR A N 1
ATOM 869 C CA . THR A 1 119 ? -13.220 1.013 6.830 1.00 77.69 119 THR A CA 1
ATOM 870 C C . THR A 1 119 ? -13.409 1.167 5.322 1.00 77.69 119 THR A C 1
ATOM 872 O O . THR A 1 119 ? -12.807 0.408 4.560 1.00 77.69 119 THR A O 1
ATOM 875 N N . PRO A 1 120 ? -14.168 2.173 4.844 1.00 80.75 120 PRO A N 1
ATOM 876 C CA . PRO A 1 120 ? -14.324 2.403 3.408 1.00 80.75 120 PRO A CA 1
ATOM 877 C C . PRO A 1 120 ? -12.982 2.575 2.679 1.00 80.75 120 PRO A C 1
ATOM 879 O O . PRO A 1 120 ? -12.759 1.963 1.638 1.00 80.75 120 PRO A O 1
ATOM 882 N N . ARG A 1 121 ? -12.051 3.351 3.255 1.00 79.56 121 ARG A N 1
ATOM 883 C CA . ARG A 1 121 ? -10.727 3.604 2.661 1.00 79.56 121 ARG A CA 1
ATOM 884 C C . ARG A 1 121 ? -9.795 2.402 2.734 1.00 79.56 121 ARG A C 1
ATOM 886 O O . ARG A 1 121 ? -9.109 2.110 1.758 1.00 79.56 121 ARG A O 1
ATOM 893 N N . GLY A 1 122 ? -9.783 1.686 3.855 1.00 80.69 122 GLY A N 1
ATOM 894 C CA . GLY A 1 122 ? -9.017 0.449 3.962 1.00 80.69 122 GLY A CA 1
ATOM 895 C C . GLY A 1 122 ? -9.533 -0.617 2.992 1.00 80.69 122 GLY A C 1
ATOM 896 O O . GLY A 1 122 ? -8.723 -1.292 2.363 1.00 80.69 122 GLY A O 1
ATOM 897 N N . ASN A 1 123 ? -10.851 -0.710 2.779 1.00 83.94 123 ASN A N 1
ATOM 898 C CA . ASN A 1 123 ? -11.440 -1.615 1.795 1.00 83.94 123 ASN A CA 1
ATOM 899 C C . ASN A 1 123 ? -11.038 -1.231 0.363 1.00 83.94 123 ASN A C 1
ATOM 901 O O . ASN A 1 123 ? -10.702 -2.105 -0.425 1.00 83.94 123 ASN A O 1
ATOM 905 N N . GLU A 1 124 ? -11.001 0.057 0.016 1.00 83.44 124 GLU A N 1
ATOM 906 C CA . GLU A 1 124 ? -10.491 0.494 -1.294 1.00 83.44 124 GLU A CA 1
ATOM 907 C C . GLU A 1 124 ? -9.030 0.071 -1.518 1.00 83.44 124 GLU A C 1
ATOM 909 O O . GLU A 1 124 ? -8.718 -0.506 -2.564 1.00 83.44 124 GLU A O 1
ATOM 914 N N . LEU A 1 125 ? -8.152 0.302 -0.532 1.00 82.75 125 LEU A N 1
ATOM 915 C CA . LEU A 1 125 ? -6.749 -0.126 -0.584 1.00 82.75 125 LEU A CA 1
ATOM 916 C C . LEU A 1 125 ? -6.636 -1.650 -0.718 1.00 82.75 125 LEU A C 1
ATOM 918 O O . LEU A 1 125 ? -5.884 -2.155 -1.550 1.00 82.75 125 LEU A O 1
ATOM 922 N N . PHE A 1 126 ? -7.420 -2.384 0.069 1.00 84.44 126 PHE A N 1
ATOM 923 C CA . PHE A 1 126 ? -7.485 -3.841 0.039 1.00 84.44 126 PHE A CA 1
ATOM 924 C C . PHE A 1 126 ? -7.910 -4.367 -1.334 1.00 84.44 126 PHE A C 1
ATOM 926 O O . PHE A 1 126 ? -7.264 -5.256 -1.887 1.00 84.44 126 PHE A O 1
ATOM 933 N N . GLN A 1 127 ? -8.978 -3.812 -1.909 1.00 88.81 127 GLN A N 1
ATOM 934 C CA . GLN A 1 127 ? -9.492 -4.221 -3.216 1.00 88.81 127 GLN A CA 1
ATOM 935 C C . GLN A 1 127 ? -8.482 -3.920 -4.327 1.00 88.81 127 GLN A C 1
ATOM 937 O O . GLN A 1 127 ? -8.292 -4.746 -5.218 1.00 88.81 127 GLN A O 1
ATOM 942 N N . MET A 1 128 ? -7.794 -2.776 -4.253 1.00 91.62 128 MET A N 1
ATOM 943 C CA . MET A 1 128 ? -6.706 -2.436 -5.172 1.00 91.62 128 MET A CA 1
ATOM 944 C C . MET A 1 128 ? -5.566 -3.461 -5.096 1.00 91.62 128 MET A C 1
ATOM 946 O O . MET A 1 128 ? -5.183 -4.019 -6.122 1.00 91.62 128 MET A O 1
ATOM 950 N N . LEU A 1 129 ? -5.054 -3.746 -3.893 1.00 87.00 129 LEU A N 1
ATOM 951 C CA . LEU A 1 129 ? -3.967 -4.714 -3.703 1.00 87.00 129 LEU A CA 1
ATOM 952 C C . LEU A 1 129 ? -4.383 -6.134 -4.108 1.00 87.00 129 LEU A C 1
ATOM 954 O O . LEU A 1 129 ? -3.586 -6.857 -4.693 1.00 87.00 129 LEU A O 1
ATOM 958 N N . THR A 1 130 ? -5.634 -6.523 -3.850 1.00 88.75 130 THR A N 1
ATOM 959 C CA . THR A 1 130 ? -6.171 -7.838 -4.235 1.00 88.75 130 THR A CA 1
ATOM 960 C C . THR A 1 130 ? -6.273 -7.976 -5.752 1.00 88.75 130 THR A C 1
ATOM 962 O O . THR A 1 130 ? -5.881 -9.001 -6.308 1.00 88.75 130 THR A O 1
ATOM 965 N N . ARG A 1 131 ? -6.753 -6.933 -6.443 1.00 96.12 131 ARG A N 1
ATOM 966 C CA . ARG A 1 131 ? -6.860 -6.913 -7.910 1.00 96.12 131 ARG A CA 1
ATOM 967 C C . ARG A 1 131 ? -5.501 -7.095 -8.587 1.00 96.12 131 ARG A C 1
ATOM 969 O O . ARG A 1 131 ? -5.425 -7.778 -9.602 1.00 96.12 131 ARG A O 1
ATOM 976 N N . HIS A 1 132 ? -4.449 -6.522 -8.003 1.00 94.25 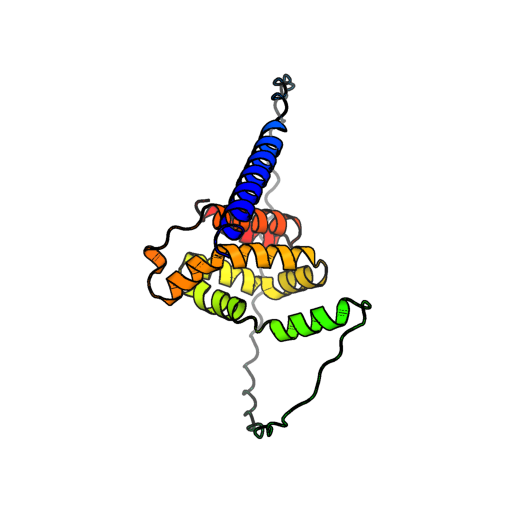132 HIS A N 1
ATOM 977 C CA . HIS A 1 132 ? -3.078 -6.566 -8.526 1.00 94.25 132 HIS A CA 1
ATOM 978 C C . HIS A 1 132 ? -2.158 -7.513 -7.743 1.00 94.25 132 HIS A C 1
ATOM 980 O O . HIS A 1 132 ? -0.934 -7.393 -7.811 1.00 94.25 132 HIS A O 1
ATOM 986 N N . TYR A 1 133 ? -2.729 -8.477 -7.011 1.00 92.12 133 TYR A N 1
ATOM 987 C CA . TYR A 1 133 ? -1.979 -9.316 -6.072 1.00 92.12 133 TYR A CA 1
ATOM 988 C C . TYR A 1 133 ? -0.842 -10.091 -6.742 1.00 92.12 133 TYR A C 1
ATOM 990 O O . TYR A 1 133 ? 0.266 -10.107 -6.222 1.00 92.12 133 TYR A O 1
ATOM 998 N N . ALA A 1 134 ? -1.086 -10.687 -7.914 1.00 93.50 134 ALA A N 1
ATOM 999 C CA . ALA A 1 134 ? -0.075 -11.476 -8.621 1.00 93.50 134 ALA A CA 1
ATOM 1000 C C . ALA A 1 134 ? 1.145 -10.632 -9.030 1.00 93.50 134 ALA A C 1
ATOM 1002 O O . ALA A 1 134 ? 2.285 -11.073 -8.905 1.00 93.50 134 ALA A O 1
ATOM 1003 N N . GLU A 1 135 ? 0.915 -9.403 -9.495 1.00 95.31 135 GLU A N 1
ATOM 1004 C CA . GLU A 1 135 ? 1.987 -8.481 -9.867 1.00 95.31 135 GLU A CA 1
ATOM 1005 C C . GLU A 1 135 ? 2.764 -8.001 -8.636 1.00 95.31 135 GLU A C 1
ATOM 1007 O O . GLU A 1 135 ? 3.996 -8.031 -8.618 1.00 95.31 135 GLU A O 1
ATOM 1012 N N . TRP A 1 136 ? 2.045 -7.612 -7.583 1.00 90.19 136 TRP A N 1
ATOM 1013 C CA . TRP A 1 136 ? 2.646 -7.207 -6.318 1.00 90.19 136 TRP A CA 1
ATOM 1014 C C . TRP A 1 136 ? 3.462 -8.338 -5.674 1.00 90.19 136 TRP A C 1
ATOM 1016 O O . TRP A 1 136 ? 4.586 -8.116 -5.223 1.00 90.19 136 TRP A O 1
ATOM 1026 N N . GLU A 1 137 ? 2.950 -9.570 -5.691 1.00 90.25 137 GLU A N 1
ATOM 1027 C CA . GLU A 1 137 ? 3.661 -10.745 -5.194 1.00 90.25 137 GLU A CA 1
ATOM 1028 C C . GLU A 1 137 ? 4.940 -10.993 -6.005 1.00 90.25 137 GLU A C 1
ATOM 1030 O O . GLU A 1 137 ? 6.005 -11.191 -5.415 1.00 90.25 137 GLU A O 1
ATOM 1035 N N . LEU A 1 138 ? 4.883 -10.933 -7.340 1.00 92.62 138 LEU A N 1
ATOM 1036 C CA . LEU A 1 138 ? 6.073 -11.066 -8.188 1.00 92.62 138 LEU A CA 1
ATOM 1037 C C . LEU A 1 138 ? 7.129 -9.998 -7.876 1.00 92.62 138 LEU A C 1
ATOM 1039 O O . LEU A 1 138 ? 8.321 -10.315 -7.838 1.00 92.62 138 LEU A O 1
ATOM 1043 N N . LEU A 1 139 ? 6.709 -8.759 -7.605 1.00 91.44 139 LEU A N 1
ATOM 1044 C CA . LEU A 1 139 ? 7.611 -7.680 -7.205 1.00 91.44 139 LEU A CA 1
ATOM 1045 C C . LEU A 1 139 ? 8.320 -7.998 -5.880 1.00 91.44 139 LEU A C 1
ATOM 1047 O O . LEU A 1 139 ? 9.546 -7.901 -5.807 1.00 91.44 139 LEU A O 1
ATOM 1051 N N . LEU A 1 140 ? 7.575 -8.457 -4.868 1.00 89.00 140 LEU A N 1
ATOM 1052 C CA . LEU A 1 140 ? 8.135 -8.868 -3.573 1.00 89.00 140 LEU A CA 1
ATOM 1053 C C . LEU A 1 140 ? 9.139 -10.024 -3.701 1.00 89.00 140 LEU A C 1
ATOM 1055 O O . LEU A 1 140 ? 10.113 -10.081 -2.951 1.00 89.00 140 LEU A O 1
ATOM 1059 N N . HIS A 1 141 ? 8.917 -10.941 -4.645 1.00 89.38 141 HIS A N 1
ATOM 1060 C CA . HIS A 1 141 ? 9.838 -12.050 -4.908 1.00 89.38 141 HIS A CA 1
ATOM 1061 C C . HIS A 1 141 ? 11.108 -11.610 -5.624 1.00 89.38 141 HIS A C 1
ATOM 1063 O O . HIS A 1 141 ? 12.187 -12.144 -5.359 1.00 89.38 141 HIS A O 1
ATOM 1069 N N . ARG A 1 142 ? 10.972 -10.680 -6.571 1.00 94.56 142 ARG A N 1
ATOM 1070 C CA . ARG A 1 142 ? 12.079 -10.232 -7.412 1.00 94.56 142 ARG A CA 1
ATOM 1071 C C . ARG A 1 142 ? 13.020 -9.296 -6.664 1.00 94.56 142 ARG A C 1
ATOM 1073 O O . ARG A 1 142 ? 14.220 -9.320 -6.933 1.00 94.56 142 ARG A O 1
ATOM 1080 N N . ASP A 1 143 ? 12.488 -8.483 -5.758 1.00 92.06 143 ASP A N 1
ATOM 1081 C CA . ASP A 1 143 ? 13.256 -7.467 -5.053 1.00 92.06 143 ASP A CA 1
ATOM 1082 C C . ASP A 1 143 ? 12.901 -7.427 -3.547 1.00 92.06 143 ASP A C 1
ATOM 1084 O O . ASP A 1 143 ? 11.832 -6.945 -3.156 1.00 92.06 143 ASP A O 1
ATOM 1088 N N . PRO A 1 144 ? 13.813 -7.894 -2.666 1.00 90.12 144 PRO A N 1
ATOM 1089 C CA . PRO A 1 144 ? 13.572 -7.971 -1.226 1.00 90.12 144 PRO A CA 1
ATOM 1090 C C . PRO A 1 144 ? 13.473 -6.597 -0.545 1.00 90.12 144 PRO A C 1
ATOM 1092 O O . PRO A 1 144 ? 13.060 -6.521 0.618 1.00 90.12 144 PRO A O 1
ATOM 1095 N N . THR A 1 145 ? 13.832 -5.499 -1.219 1.00 93.94 145 THR A N 1
ATOM 1096 C CA . THR A 1 145 ? 13.638 -4.153 -0.663 1.00 93.9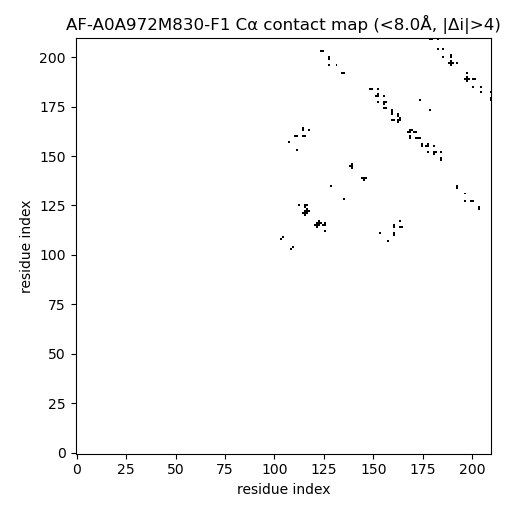4 145 THR A CA 1
ATOM 1097 C C . THR A 1 145 ? 12.152 -3.821 -0.504 1.00 93.94 145 THR A C 1
ATOM 1099 O O . THR A 1 145 ? 11.777 -3.194 0.491 1.00 93.94 145 THR A O 1
ATOM 1102 N N . TRP A 1 146 ? 11.286 -4.334 -1.387 1.00 91.56 146 TRP A N 1
ATOM 1103 C CA . TRP A 1 146 ? 9.830 -4.178 -1.286 1.00 91.56 146 TRP A CA 1
ATOM 1104 C C . TRP A 1 146 ? 9.241 -4.892 -0.080 1.00 91.56 146 TRP A C 1
ATOM 1106 O O . TRP A 1 146 ? 8.322 -4.371 0.553 1.00 91.56 146 TRP A O 1
ATOM 1116 N N . VAL A 1 147 ? 9.816 -6.038 0.291 1.00 87.88 147 VAL A N 1
ATOM 1117 C CA . VAL A 1 147 ? 9.444 -6.750 1.516 1.00 87.88 147 VAL A CA 1
ATOM 1118 C C . VAL A 1 147 ? 9.719 -5.856 2.722 1.00 87.88 147 VAL A C 1
ATOM 1120 O O . VAL A 1 147 ? 8.799 -5.576 3.490 1.00 87.88 147 VAL A O 1
ATOM 1123 N N . ARG A 1 148 ? 10.941 -5.320 2.850 1.00 88.38 148 ARG A N 1
ATOM 1124 C CA . ARG A 1 148 ? 11.306 -4.414 3.955 1.00 88.38 148 ARG A CA 1
ATOM 1125 C C . ARG A 1 148 ? 10.392 -3.189 4.022 1.00 88.38 148 ARG A C 1
ATOM 1127 O O . ARG A 1 148 ? 9.861 -2.894 5.088 1.00 88.38 148 ARG A O 1
ATOM 1134 N N . ARG A 1 149 ? 10.169 -2.524 2.888 1.00 89.94 149 ARG A N 1
ATOM 1135 C CA . ARG A 1 149 ? 9.309 -1.335 2.800 1.00 89.94 149 ARG A CA 1
ATOM 1136 C C . ARG A 1 149 ? 7.859 -1.634 3.176 1.00 89.94 149 ARG A C 1
ATOM 1138 O O . ARG A 1 149 ? 7.246 -0.858 3.901 1.00 89.94 149 ARG A O 1
ATOM 1145 N N . SER A 1 150 ? 7.322 -2.782 2.750 1.00 85.88 150 SER A N 1
ATOM 1146 C CA . SER A 1 150 ? 5.977 -3.199 3.161 1.00 85.88 150 SER A CA 1
ATOM 1147 C C . SER A 1 150 ? 5.894 -3.389 4.680 1.00 85.88 150 SER A C 1
ATOM 1149 O O . SER A 1 150 ? 4.963 -2.888 5.301 1.00 85.88 150 SER A O 1
ATOM 1151 N N . TYR A 1 151 ? 6.904 -4.001 5.310 1.00 87.44 151 TYR A N 1
ATOM 1152 C CA . TYR A 1 151 ? 6.949 -4.141 6.768 1.00 87.44 151 TYR A CA 1
ATOM 1153 C C . TYR A 1 151 ? 7.016 -2.798 7.497 1.00 87.44 151 TYR A C 1
ATOM 1155 O O . TYR A 1 151 ? 6.350 -2.646 8.516 1.00 87.44 151 TYR A O 1
ATOM 1163 N N . GLU A 1 152 ? 7.770 -1.822 6.991 1.00 88.88 152 GLU A N 1
ATOM 1164 C CA . GLU A 1 152 ? 7.840 -0.482 7.591 1.00 88.88 152 GLU A CA 1
ATOM 1165 C C . GLU A 1 152 ? 6.459 0.188 7.638 1.00 88.88 152 GLU A C 1
ATOM 1167 O O . GLU A 1 152 ? 6.048 0.677 8.693 1.00 88.88 152 GLU A O 1
ATOM 1172 N N . VAL A 1 153 ? 5.700 0.127 6.537 1.00 86.75 153 VAL A N 1
ATOM 1173 C CA . VAL A 1 153 ? 4.320 0.639 6.483 1.00 86.75 153 VAL A CA 1
ATOM 1174 C C . VAL A 1 153 ? 3.414 -0.103 7.469 1.00 86.75 153 VAL A C 1
ATOM 1176 O O . VAL A 1 153 ? 2.660 0.527 8.212 1.00 86.75 153 VAL A O 1
ATOM 1179 N N . LEU A 1 154 ? 3.501 -1.436 7.523 1.00 85.25 154 LEU A N 1
ATOM 1180 C CA . LEU A 1 154 ? 2.657 -2.253 8.404 1.00 85.25 154 LEU A CA 1
ATOM 1181 C C . LEU A 1 154 ? 2.960 -2.006 9.890 1.00 85.25 154 LEU A C 1
ATOM 1183 O O . LEU A 1 154 ? 2.032 -1.922 10.694 1.00 85.25 154 LEU A O 1
ATOM 1187 N N . ILE A 1 155 ? 4.236 -1.851 10.259 1.00 86.56 155 ILE A N 1
ATOM 1188 C CA . ILE A 1 155 ? 4.657 -1.548 11.635 1.00 86.56 155 ILE A CA 1
ATOM 1189 C C . ILE A 1 155 ? 4.107 -0.188 12.069 1.00 86.56 155 ILE A C 1
ATOM 1191 O O . ILE A 1 155 ? 3.538 -0.075 13.156 1.00 86.56 155 ILE A O 1
ATOM 1195 N N . LEU A 1 156 ? 4.226 0.830 11.214 1.00 86.19 156 LEU A N 1
ATOM 1196 C CA . LEU A 1 156 ? 3.699 2.163 11.508 1.00 86.19 156 LEU A CA 1
ATOM 1197 C C . LEU A 1 156 ? 2.161 2.180 11.560 1.00 86.19 156 LEU A C 1
ATOM 1199 O O . LEU A 1 156 ? 1.582 2.914 12.357 1.00 86.19 156 LEU A O 1
ATOM 1203 N N . GLY A 1 157 ? 1.492 1.338 10.768 1.00 80.88 157 GLY A N 1
ATOM 1204 C CA . GLY A 1 157 ? 0.034 1.183 10.773 1.00 80.88 157 GLY A CA 1
ATOM 1205 C C . GLY A 1 157 ? -0.530 0.323 11.914 1.00 80.88 157 GLY A C 1
ATOM 1206 O O . GLY A 1 157 ? -1.742 0.334 12.146 1.00 80.88 157 GLY A O 1
ATOM 1207 N N . GLN A 1 158 ? 0.308 -0.413 12.655 1.00 86.06 158 GLN A N 1
ATOM 1208 C CA . GLN A 1 158 ? -0.141 -1.377 13.669 1.00 86.06 158 GLN A CA 1
ATOM 1209 C C . GLN A 1 158 ? -1.040 -0.764 14.768 1.00 86.06 158 GLN A C 1
ATOM 1211 O O . GLN A 1 158 ? -2.038 -1.401 15.129 1.00 86.06 158 GLN A O 1
ATOM 1216 N N . PRO A 1 159 ? -0.767 0.446 15.305 1.00 83.06 159 PRO A N 1
ATOM 1217 C CA . PRO A 1 159 ? -1.639 1.067 16.303 1.00 83.06 159 PRO A CA 1
ATOM 1218 C C . PRO A 1 159 ? -3.050 1.349 15.773 1.00 83.06 159 PRO A C 1
ATOM 1220 O O . PRO A 1 159 ? -4.027 1.098 16.481 1.00 83.06 159 PRO A O 1
ATOM 1223 N N . LEU A 1 160 ? -3.163 1.806 14.521 1.00 76.81 160 LEU A N 1
ATOM 1224 C CA . LEU A 1 160 ? -4.447 2.075 13.870 1.00 76.81 160 LEU A CA 1
ATOM 1225 C C . LEU A 1 160 ? -5.224 0.778 13.636 1.00 76.81 160 LEU A C 1
ATOM 1227 O O . LEU A 1 160 ? -6.399 0.686 13.986 1.00 76.81 160 LEU A O 1
ATOM 1231 N N . ALA A 1 161 ? -4.558 -0.253 13.117 1.00 76.56 161 ALA A N 1
ATOM 1232 C CA . ALA A 1 161 ? -5.181 -1.556 12.925 1.00 76.56 161 ALA A CA 1
ATOM 1233 C C . ALA A 1 161 ? -5.694 -2.126 14.266 1.00 76.56 161 ALA A C 1
ATOM 1235 O O . ALA A 1 161 ? -6.829 -2.606 14.347 1.00 76.56 161 ALA A O 1
ATOM 1236 N N . ARG A 1 162 ? -4.913 -1.994 15.355 1.00 81.56 162 ARG A N 1
ATOM 1237 C CA . ARG A 1 162 ? -5.332 -2.363 16.724 1.00 81.56 162 ARG A CA 1
ATOM 1238 C C . ARG A 1 162 ? -6.586 -1.614 17.163 1.00 81.56 162 ARG A C 1
ATOM 1240 O O . ARG A 1 162 ? -7.511 -2.245 17.671 1.00 81.56 162 ARG A O 1
ATOM 1247 N N . ALA A 1 163 ? -6.622 -0.306 16.936 1.00 76.75 163 ALA A N 1
ATOM 1248 C CA . ALA A 1 163 ? -7.766 0.529 17.265 1.00 76.75 163 ALA A CA 1
ATOM 1249 C C . ALA A 1 163 ? -9.034 0.105 16.519 1.00 76.75 163 ALA A C 1
ATOM 1251 O O . ALA A 1 163 ? -10.087 -0.024 17.140 1.00 76.75 163 ALA A O 1
ATOM 1252 N N . LEU A 1 164 ? -8.922 -0.173 15.217 1.00 70.50 164 LEU A N 1
ATOM 1253 C CA . LEU A 1 164 ? -10.037 -0.637 14.390 1.00 70.50 164 LEU A CA 1
ATOM 1254 C C . LEU A 1 164 ? -10.647 -1.933 14.929 1.00 70.50 164 LEU A C 1
ATOM 1256 O O . LEU A 1 164 ? -11.865 -2.025 15.061 1.00 70.50 164 LEU A O 1
ATOM 1260 N N . ARG A 1 165 ? -9.815 -2.907 15.317 1.00 75.38 165 ARG A N 1
ATOM 1261 C CA . ARG A 1 165 ? -10.298 -4.160 15.926 1.00 75.38 165 ARG A CA 1
ATOM 1262 C C . ARG A 1 165 ? -11.029 -3.925 17.243 1.00 75.38 165 ARG A C 1
ATOM 1264 O O . ARG A 1 165 ? -11.994 -4.615 17.546 1.00 75.38 165 ARG A O 1
ATOM 1271 N N . GLU A 1 166 ? -10.547 -2.985 18.042 1.00 83.88 166 GLU A N 1
ATOM 1272 C CA . GLU A 1 166 ? -11.131 -2.669 19.346 1.00 83.88 166 GLU A CA 1
ATOM 1273 C C . GLU A 1 166 ? -12.392 -1.794 19.236 1.00 83.88 166 GLU A C 1
ATOM 1275 O O . GLU A 1 166 ? -12.914 -1.362 20.260 1.00 83.88 166 GLU A O 1
ATOM 1280 N N . GLY A 1 167 ? -12.879 -1.507 18.020 1.00 78.62 167 GLY A N 1
ATOM 1281 C CA . GLY A 1 167 ? -14.018 -0.612 17.801 1.00 78.62 167 GLY A CA 1
ATOM 1282 C C . GLY A 1 167 ? -13.699 0.854 18.114 1.00 78.62 167 GLY A C 1
ATOM 1283 O O . GLY A 1 167 ? -14.604 1.655 18.314 1.00 78.62 167 GLY A O 1
ATOM 1284 N N . ARG A 1 168 ? -12.409 1.212 18.173 1.00 78.56 168 ARG A N 1
ATOM 1285 C CA . ARG A 1 168 ? -11.898 2.560 18.481 1.00 78.56 168 ARG A CA 1
ATOM 1286 C C . ARG A 1 168 ? -11.311 3.261 17.253 1.00 78.56 168 ARG A C 1
ATOM 1288 O O . ARG A 1 168 ? -10.516 4.182 17.410 1.00 78.56 168 ARG A O 1
ATOM 1295 N N . GLY A 1 169 ? -11.664 2.807 16.049 1.00 67.88 169 GLY A N 1
ATOM 1296 C CA . GLY A 1 169 ? -11.110 3.298 14.783 1.00 67.88 169 GLY A CA 1
ATOM 1297 C C . GLY A 1 169 ? -11.170 4.815 14.634 1.00 67.88 169 GLY A C 1
ATOM 1298 O O . GLY A 1 169 ? -10.155 5.438 14.348 1.00 67.88 169 GLY A O 1
ATOM 1299 N N . ASP A 1 170 ? -12.328 5.402 14.931 1.00 68.12 170 ASP A N 1
ATOM 1300 C CA . ASP A 1 170 ? -12.568 6.843 14.772 1.00 68.12 170 ASP A CA 1
ATOM 1301 C C . ASP A 1 170 ? -11.871 7.699 15.844 1.00 68.12 170 ASP A C 1
ATOM 1303 O O . ASP A 1 170 ? -11.736 8.911 15.695 1.00 68.12 170 ASP A O 1
ATOM 1307 N N . ALA A 1 171 ? -11.423 7.077 16.940 1.00 71.50 171 ALA A N 1
ATOM 1308 C CA . ALA A 1 171 ? -10.821 7.763 18.080 1.00 71.50 171 ALA A CA 1
ATOM 1309 C C . ALA A 1 171 ? -9.287 7.787 18.034 1.00 71.50 171 ALA A C 1
ATOM 1311 O O . ALA A 1 171 ? -8.666 8.453 18.867 1.00 71.50 171 ALA A O 1
ATOM 1312 N N . VAL A 1 172 ? -8.660 7.042 17.116 1.00 74.62 172 VAL A N 1
ATOM 1313 C CA . VAL A 1 172 ? -7.199 6.975 17.031 1.00 74.62 172 VAL A CA 1
ATOM 1314 C C . VAL A 1 172 ? -6.704 7.889 15.918 1.00 74.62 172 VAL A C 1
ATOM 1316 O O . VAL A 1 172 ? -6.970 7.617 14.748 1.00 74.62 172 VAL A O 1
ATOM 1319 N N . PRO A 1 173 ? -5.976 8.970 16.261 1.00 79.12 173 PRO A N 1
ATOM 1320 C CA . PRO A 1 173 ? -5.390 9.830 15.250 1.00 79.12 173 PRO A CA 1
ATOM 1321 C C . PRO A 1 173 ? -4.425 9.008 14.398 1.00 79.12 173 PRO A C 1
ATOM 1323 O O . PRO A 1 173 ? -3.623 8.226 14.917 1.00 79.12 173 PRO A O 1
ATOM 1326 N N . VAL A 1 174 ? -4.512 9.187 13.082 1.00 79.81 174 VAL A N 1
ATOM 1327 C CA . VAL A 1 174 ? -3.559 8.590 12.149 1.00 79.81 174 VAL A CA 1
ATOM 1328 C C . VAL A 1 174 ? -2.197 9.219 12.418 1.00 79.81 174 VAL A C 1
ATOM 1330 O O . VAL A 1 174 ? -2.062 10.440 12.388 1.00 79.81 174 VAL A O 1
ATOM 1333 N N . ASP A 1 175 ? -1.191 8.391 12.707 1.00 85.94 175 ASP A N 1
ATOM 1334 C CA . ASP A 1 175 ? 0.180 8.869 12.873 1.00 85.94 175 ASP A CA 1
ATOM 1335 C C . ASP A 1 175 ? 0.654 9.482 11.541 1.00 85.94 175 ASP A C 1
ATOM 1337 O O . ASP A 1 175 ? 0.698 8.765 10.533 1.00 85.94 175 ASP A O 1
ATOM 1341 N N . PRO A 1 176 ? 1.045 10.772 11.505 1.00 88.00 176 PRO A N 1
ATOM 1342 C CA . PRO A 1 176 ? 1.563 11.403 10.294 1.00 88.00 176 PRO A CA 1
ATOM 1343 C C . PRO A 1 176 ? 2.742 10.641 9.677 1.00 88.00 176 PRO A C 1
ATOM 1345 O O . PRO A 1 176 ? 2.906 10.636 8.459 1.00 88.00 176 PRO A O 1
ATOM 1348 N N . LYS A 1 177 ? 3.549 9.944 10.490 1.00 89.94 177 LYS A N 1
ATOM 1349 C CA . LYS A 1 177 ? 4.645 9.100 9.992 1.00 89.94 177 LYS A CA 1
ATOM 1350 C C . LYS A 1 177 ? 4.136 7.875 9.248 1.00 89.94 177 LYS A C 1
ATOM 1352 O O . LYS A 1 177 ? 4.726 7.504 8.238 1.00 89.94 177 LYS A O 1
ATOM 1357 N N . ALA A 1 178 ? 3.061 7.252 9.729 1.00 85.12 178 ALA A N 1
ATOM 1358 C CA . ALA A 1 178 ? 2.444 6.117 9.049 1.00 85.12 178 ALA A CA 1
ATOM 1359 C C . ALA A 1 178 ? 1.857 6.549 7.702 1.00 85.12 178 ALA A C 1
ATOM 1361 O O . ALA A 1 178 ? 2.048 5.864 6.698 1.00 85.12 178 ALA A O 1
ATOM 1362 N N . LEU A 1 179 ? 1.207 7.715 7.676 1.00 85.69 179 LEU A N 1
ATOM 1363 C CA . LEU A 1 179 ? 0.632 8.287 6.465 1.00 85.69 179 LEU A CA 1
ATOM 1364 C C . LEU A 1 179 ? 1.719 8.647 5.441 1.00 85.69 179 LEU A C 1
ATOM 1366 O O . LEU A 1 179 ? 1.641 8.210 4.295 1.00 85.69 179 LEU A O 1
ATOM 1370 N N . ALA A 1 180 ? 2.788 9.321 5.872 1.00 90.88 180 ALA A N 1
ATOM 1371 C CA . ALA A 1 180 ? 3.935 9.638 5.021 1.00 90.88 180 ALA A CA 1
ATOM 1372 C C . ALA A 1 180 ? 4.652 8.380 4.494 1.00 90.88 180 ALA A C 1
ATOM 1374 O O . ALA A 1 180 ? 5.027 8.326 3.323 1.00 90.88 180 ALA A O 1
ATOM 1375 N N . ALA A 1 181 ? 4.816 7.346 5.327 1.00 89.81 181 ALA A N 1
ATOM 1376 C CA . ALA A 1 181 ? 5.417 6.081 4.905 1.00 89.81 181 ALA A CA 1
ATOM 1377 C C . ALA A 1 181 ? 4.550 5.350 3.871 1.00 89.81 181 ALA A C 1
ATOM 1379 O O . ALA A 1 181 ? 5.075 4.848 2.877 1.00 89.81 181 ALA A O 1
ATOM 1380 N N . LEU A 1 182 ? 3.227 5.326 4.065 1.00 89.19 182 LEU A N 1
ATOM 1381 C CA . LEU A 1 182 ? 2.296 4.766 3.087 1.00 89.19 182 LEU A CA 1
ATOM 1382 C C . LEU A 1 182 ? 2.332 5.558 1.771 1.00 89.19 182 LEU A C 1
ATOM 1384 O O . LEU A 1 182 ? 2.365 4.951 0.702 1.00 89.19 182 LEU A O 1
ATOM 1388 N N . GLN A 1 183 ? 2.378 6.891 1.835 1.00 92.94 183 GLN A N 1
ATOM 1389 C CA . GLN A 1 183 ? 2.473 7.743 0.649 1.00 92.94 183 GLN A CA 1
ATOM 1390 C C . GLN A 1 183 ? 3.747 7.460 -0.149 1.00 92.94 183 GLN A C 1
ATOM 1392 O O . GLN A 1 183 ? 3.687 7.271 -1.365 1.00 92.94 183 GLN A O 1
ATOM 1397 N N . ALA A 1 184 ? 4.893 7.405 0.534 1.00 95.62 184 ALA A N 1
ATOM 1398 C CA . ALA A 1 184 ? 6.180 7.107 -0.083 1.00 95.62 184 ALA A CA 1
ATOM 1399 C C . ALA A 1 184 ? 6.190 5.701 -0.698 1.00 95.62 184 ALA A C 1
ATOM 1401 O O . ALA A 1 184 ? 6.610 5.530 -1.840 1.00 95.62 184 ALA A O 1
ATOM 1402 N N . TYR A 1 185 ? 5.649 4.708 0.017 1.00 94.44 185 TYR A N 1
ATOM 1403 C CA . TYR A 1 185 ? 5.515 3.343 -0.485 1.00 94.44 185 TYR A CA 1
ATOM 1404 C C . TYR A 1 185 ? 4.696 3.279 -1.776 1.00 94.44 185 TYR A C 1
ATOM 1406 O O . TYR A 1 185 ? 5.138 2.670 -2.746 1.00 94.44 185 TYR A O 1
ATOM 1414 N N . LEU A 1 186 ? 3.524 3.920 -1.803 1.00 93.12 186 LEU A N 1
ATOM 1415 C CA . LEU A 1 186 ? 2.651 3.927 -2.978 1.00 93.12 186 LEU A CA 1
ATOM 1416 C C . LEU A 1 186 ? 3.262 4.699 -4.150 1.00 93.12 186 LEU A C 1
ATOM 1418 O O . LEU A 1 186 ? 3.159 4.240 -5.284 1.00 93.12 186 LEU A O 1
ATOM 1422 N N . THR A 1 187 ? 3.936 5.818 -3.880 1.00 97.12 187 THR A N 1
ATOM 1423 C CA . THR A 1 187 ? 4.636 6.610 -4.906 1.00 97.12 187 THR A CA 1
ATOM 1424 C C . THR A 1 187 ? 5.732 5.790 -5.575 1.00 97.12 187 THR A C 1
ATOM 1426 O O . THR A 1 187 ? 5.792 5.705 -6.801 1.00 97.12 187 THR A O 1
ATOM 1429 N N . ASP A 1 188 ? 6.575 5.133 -4.778 1.00 96.69 188 ASP A N 1
ATOM 1430 C CA . ASP A 1 188 ? 7.637 4.294 -5.320 1.00 96.69 188 ASP A CA 1
ATOM 1431 C C . ASP A 1 188 ? 7.048 3.075 -6.045 1.00 96.69 188 ASP A C 1
ATOM 1433 O O . ASP A 1 188 ? 7.579 2.649 -7.072 1.00 96.69 188 ASP A O 1
ATOM 1437 N N . LEU A 1 189 ? 5.960 2.494 -5.518 1.00 94.44 189 LEU A N 1
ATOM 1438 C CA . LEU A 1 189 ? 5.319 1.316 -6.105 1.00 94.44 189 LEU A CA 1
ATOM 1439 C C . LEU A 1 189 ? 4.769 1.658 -7.488 1.00 94.44 189 LEU A C 1
ATOM 1441 O O . LEU A 1 189 ? 4.997 0.914 -8.438 1.00 94.44 189 LEU A O 1
ATOM 1445 N N . GLN A 1 190 ? 4.130 2.823 -7.618 1.00 97.38 190 GLN A N 1
ATOM 1446 C CA . GLN A 1 190 ? 3.606 3.349 -8.876 1.00 97.38 190 GLN A CA 1
ATOM 1447 C C . GLN A 1 190 ? 4.670 3.410 -9.985 1.00 97.38 190 GLN A C 1
ATOM 1449 O O . GLN A 1 190 ? 4.341 3.209 -11.152 1.00 97.38 190 GLN A O 1
ATOM 1454 N N . ALA A 1 191 ? 5.936 3.663 -9.639 1.00 97.44 191 ALA A N 1
ATOM 1455 C CA . ALA A 1 191 ? 7.024 3.795 -10.608 1.00 97.44 191 ALA A CA 1
ATOM 1456 C C . ALA A 1 191 ? 7.523 2.456 -11.184 1.00 97.44 191 ALA A C 1
ATOM 1458 O O . ALA A 1 191 ? 8.205 2.459 -12.211 1.00 97.44 191 ALA A O 1
ATOM 1459 N N . VAL A 1 192 ? 7.223 1.325 -10.534 1.00 97.44 192 VAL A N 1
ATOM 1460 C CA . VAL A 1 192 ? 7.782 0.007 -10.897 1.00 97.44 192 VAL A CA 1
ATOM 1461 C C . VAL A 1 192 ? 6.740 -1.025 -11.334 1.00 97.44 192 VAL A C 1
ATOM 1463 O O . VAL A 1 192 ? 7.118 -2.081 -11.839 1.00 97.44 192 VAL A O 1
ATOM 1466 N N . VAL A 1 193 ? 5.452 -0.740 -11.138 1.00 96.75 193 VAL A N 1
ATOM 1467 C CA . VAL A 1 193 ? 4.341 -1.627 -11.516 1.00 96.75 193 VAL A CA 1
ATOM 1468 C C . VAL A 1 193 ? 3.774 -1.291 -12.898 1.00 96.75 193 VAL A C 1
ATOM 1470 O O . VAL A 1 193 ? 4.124 -0.291 -13.526 1.00 96.75 193 VAL A O 1
ATOM 1473 N N . SER A 1 194 ? 2.877 -2.141 -13.385 1.00 98.00 194 SER A N 1
ATOM 1474 C CA . SER A 1 194 ? 2.180 -1.983 -14.651 1.00 98.00 194 SER A CA 1
ATOM 1475 C C . SER A 1 194 ? 1.386 -0.673 -14.705 1.00 98.00 194 SER A C 1
ATOM 1477 O O . SER A 1 194 ? 0.916 -0.179 -13.677 1.00 98.00 194 SER A O 1
ATOM 1479 N N . PRO A 1 195 ? 1.137 -0.122 -15.909 1.00 98.25 195 PRO A N 1
ATOM 1480 C CA . PRO A 1 195 ? 0.327 1.086 -16.055 1.00 98.25 195 PRO A CA 1
ATOM 1481 C C . PRO A 1 195 ? -1.075 0.972 -15.440 1.00 98.25 195 PRO A C 1
ATOM 1483 O O . PRO A 1 195 ? -1.599 1.958 -14.928 1.00 98.25 195 PRO A O 1
ATOM 1486 N N . ALA A 1 196 ? -1.681 -0.221 -15.466 1.00 97.75 196 ALA A N 1
ATOM 1487 C CA . ALA A 1 196 ? -2.994 -0.457 -14.870 1.00 97.75 196 ALA A CA 1
ATOM 1488 C C . ALA A 1 196 ? -2.945 -0.359 -13.338 1.00 97.75 196 ALA A C 1
ATOM 1490 O O . ALA A 1 196 ? -3.780 0.320 -12.739 1.00 97.75 196 ALA A O 1
ATOM 1491 N N . PHE A 1 197 ? -1.946 -0.981 -12.707 1.00 97.50 197 PHE A N 1
ATOM 1492 C CA . PHE A 1 197 ? -1.766 -0.892 -11.261 1.00 97.50 197 PHE A CA 1
ATOM 1493 C C . PHE A 1 197 ? -1.361 0.528 -10.835 1.00 97.50 197 PHE A C 1
ATOM 1495 O O . PHE A 1 197 ? -1.936 1.086 -9.902 1.00 97.50 197 PHE A O 1
ATOM 1502 N N . ALA A 1 198 ? -0.464 1.174 -11.580 1.00 97.75 198 ALA A N 1
ATOM 1503 C CA . ALA A 1 198 ? -0.069 2.559 -11.344 1.00 97.75 198 ALA A CA 1
ATOM 1504 C C . ALA A 1 198 ? -1.259 3.537 -11.412 1.00 97.75 198 ALA A C 1
ATOM 1506 O O . ALA A 1 198 ? -1.343 4.458 -10.596 1.00 97.75 198 ALA A O 1
ATOM 1507 N N . ALA A 1 199 ? -2.197 3.332 -12.344 1.00 97.69 199 ALA A N 1
ATOM 1508 C CA . ALA A 1 199 ? -3.413 4.138 -12.450 1.00 97.69 199 ALA A CA 1
ATOM 1509 C C . ALA A 1 199 ? -4.345 3.950 -11.241 1.00 97.69 199 ALA A C 1
ATOM 1511 O O . ALA A 1 199 ? -4.873 4.931 -10.713 1.00 97.69 199 ALA A O 1
ATOM 1512 N N . ASP A 1 200 ? -4.513 2.714 -10.762 1.00 96.62 200 ASP A N 1
ATOM 1513 C CA . ASP A 1 200 ? -5.301 2.438 -9.557 1.00 96.62 200 ASP A CA 1
ATOM 1514 C C . ASP A 1 200 ? -4.653 3.043 -8.298 1.00 96.62 200 ASP A C 1
ATOM 1516 O O . ASP A 1 200 ? -5.357 3.648 -7.482 1.00 96.62 200 ASP A O 1
ATOM 1520 N N . ILE A 1 201 ? -3.320 2.963 -8.172 1.00 94.31 201 ILE A N 1
ATOM 1521 C CA . ILE A 1 201 ? -2.563 3.623 -7.095 1.00 94.31 201 ILE A CA 1
ATOM 1522 C C . ILE A 1 201 ? -2.799 5.134 -7.138 1.00 94.31 201 ILE A C 1
ATOM 1524 O O . ILE A 1 201 ? -3.151 5.729 -6.119 1.00 94.31 201 ILE A O 1
ATOM 1528 N N . GLN A 1 202 ? -2.680 5.756 -8.312 1.00 96.69 202 GLN A N 1
ATOM 1529 C CA . GLN A 1 202 ? -2.919 7.189 -8.476 1.00 96.69 202 GLN A CA 1
ATOM 1530 C C . GLN A 1 202 ? -4.347 7.580 -8.077 1.00 96.69 202 GLN A C 1
ATOM 1532 O O . GLN A 1 202 ? -4.550 8.561 -7.358 1.00 96.69 202 GLN A O 1
ATOM 1537 N N . ALA A 1 203 ? -5.341 6.802 -8.510 1.00 95.25 203 ALA A N 1
ATOM 1538 C CA . ALA A 1 203 ? -6.741 7.034 -8.176 1.00 95.25 203 ALA A CA 1
ATOM 1539 C C . ALA A 1 203 ? -7.011 6.873 -6.672 1.00 95.25 203 ALA A C 1
ATOM 1541 O O . ALA A 1 203 ? -7.844 7.587 -6.109 1.00 95.25 203 ALA A O 1
ATOM 1542 N N . PHE A 1 204 ? -6.338 5.936 -6.001 1.00 91.06 204 PHE A N 1
ATOM 1543 C CA . PHE A 1 204 ? -6.376 5.823 -4.544 1.00 91.06 204 PHE A CA 1
ATOM 1544 C C . PHE A 1 204 ? -5.735 7.047 -3.876 1.00 91.06 204 PHE A C 1
ATOM 1546 O O . PHE A 1 204 ? -6.387 7.712 -3.071 1.00 91.06 204 PHE A O 1
ATOM 1553 N N . MET A 1 205 ? -4.509 7.406 -4.267 1.00 91.81 205 MET A N 1
ATOM 1554 C CA . MET A 1 205 ? -3.769 8.529 -3.684 1.00 91.81 205 MET A CA 1
ATOM 1555 C C . MET A 1 205 ? -4.487 9.873 -3.838 1.00 91.81 205 MET A C 1
ATOM 1557 O O . MET A 1 205 ? -4.432 10.682 -2.919 1.00 91.81 205 MET A O 1
ATOM 1561 N N . ALA A 1 206 ? -5.204 10.098 -4.943 1.00 93.31 206 ALA A N 1
ATOM 1562 C CA . ALA A 1 206 ? -5.987 11.316 -5.167 1.00 93.31 206 ALA A CA 1
ATOM 1563 C C . ALA A 1 206 ? -7.195 11.471 -4.219 1.00 93.31 206 ALA A C 1
ATOM 1565 O O . ALA A 1 206 ? -7.756 12.559 -4.108 1.00 93.31 206 ALA A O 1
ATOM 1566 N N . ARG A 1 207 ? -7.629 10.389 -3.557 1.00 86.94 207 ARG A N 1
ATOM 1567 C CA . ARG A 1 207 ? -8.803 10.368 -2.668 1.00 86.94 207 ARG A CA 1
ATOM 1568 C C . ARG A 1 207 ? -8.450 10.380 -1.179 1.00 86.94 207 ARG A C 1
ATOM 1570 O O . ARG A 1 207 ? -9.350 10.543 -0.350 1.00 86.94 207 ARG A O 1
ATOM 1577 N N . VAL A 1 208 ? -7.178 10.180 -0.840 1.00 79.12 208 VAL A N 1
ATOM 1578 C CA . VAL A 1 208 ? -6.680 10.181 0.537 1.00 79.12 208 VAL A CA 1
ATOM 1579 C C . VAL A 1 208 ? -6.095 11.561 0.848 1.00 79.12 208 VAL A C 1
ATOM 1581 O O . VAL A 1 208 ? -5.228 12.020 0.108 1.00 79.12 208 VAL A O 1
ATOM 1584 N N . PRO A 1 209 ? -6.556 12.242 1.911 1.00 77.38 209 PRO A N 1
ATOM 1585 C CA . PRO A 1 209 ? -5.877 13.430 2.41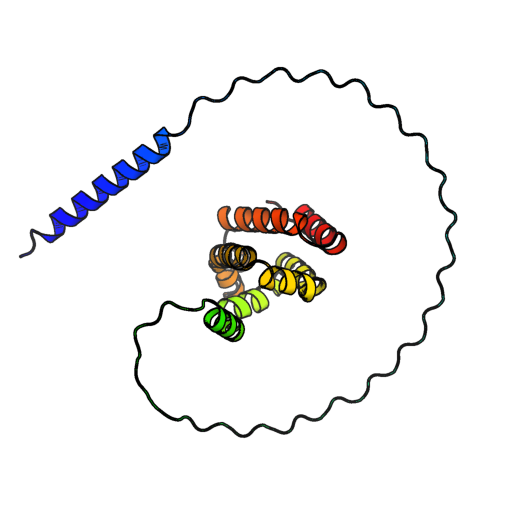0 1.00 77.38 209 PRO A CA 1
ATOM 1586 C C . PRO A 1 209 ? -4.588 12.986 3.118 1.00 77.38 209 PRO A C 1
ATOM 1588 O O . PRO A 1 209 ? -4.662 12.300 4.138 1.00 77.38 209 PRO A O 1
ATOM 1591 N N . TRP A 1 210 ? -3.436 13.311 2.526 1.00 79.12 210 TRP A N 1
ATOM 1592 C CA . TRP A 1 210 ? -2.095 13.039 3.060 1.00 79.12 210 TRP A CA 1
ATOM 1593 C C . TRP A 1 210 ? -1.636 14.134 4.024 1.00 79.12 210 TRP A C 1
ATOM 1595 O O . TRP A 1 210 ? -1.991 15.310 3.777 1.00 79.12 210 TRP A O 1
#